Protein AF-A0A955NUR2-F1 (afdb_monomer)

Radius of gyration: 24.03 Å; Cα contacts (8 Å, |Δi|>4): 132; chains: 1; bounding box: 54×66×45 Å

Solvent-accessible surface area (backbone atoms only — not comparable to full-atom values): 10482 Å² total; per-residue (Å²): 137,61,78,67,58,58,53,52,54,53,50,51,54,52,53,52,57,61,68,65,66,78,74,73,79,68,70,78,84,64,78,70,84,47,73,68,58,51,53,51,48,53,52,53,47,34,72,76,72,45,78,78,74,85,75,74,74,50,73,68,59,70,65,35,77,87,48,60,44,64,79,70,82,46,46,70,68,57,49,53,52,43,28,75,75,62,40,67,74,50,52,65,56,43,30,61,55,34,40,51,24,51,52,48,24,74,76,66,69,47,66,63,33,54,54,52,32,51,54,50,52,51,56,54,56,61,62,18,18,53,70,67,71,44,53,34,61,85,68,49,67,48,92,40,72,58,47,37,85,91,39,84,79,71,38,29,41,78,51,68,69,59,47,46,53,50,46,48,38,56,58,52,47,62,75,76,106

Secondary structure (DSSP, 8-state):
--HHHHHHHHHHHHHHHHHTSS------------HHHHHHHHHHHHHHH-SPPS-PPPHHHHTSGGGGGGGGTS-HHHHHHHHHTT-HHHHHTHHHHHHHHHHHHHHH--HHHHHHHHHHHHHHHHTSHHHHTPPPTTS---SS--BSTTTTTS--B--HHHHHHHHHHHHHHHHH-

Sequence (177 aa):
MNRTEIRIQSLIILFASCLLSETISAEPTEKGWLPSQDESYRLNFHQAFGEPSTRFSSLQEYLDYFDYDRYLGSTLSTAIASMQLGSRPVMWSMDYWMISMNEAYHATGDPYYLRENLRCIRAVLDYRDDQRGATLYNGAIAPVWGTDIYSGGTGRRYYSGHSGMVTFPMLEFLLLV

Foldseek 3Di:
DDPVVVVVVVVVVVVVVVVVVPPPPPVPPPPDCDVVNVVVCVVVCCVVPNDPPPDDDDPVRVLPPVCPQVVLPHRLVVLLVCVVVPVQVSLLCLLVLLVVLLVSCVVPVDCVSLVSSVVSLVSSQCSFQQNVVNAFLVRDTDRARWDCPPVVPSGIDGDPVSRCSSVVSVVSSVVSD

Mean predicted aligned error: 13.85 Å

Nearest PDB structures (foldseek):
  4mu9-assembly1_A  TM=6.623E-01  e=4.241E+00  Bacteroides thetaiotaomicron VPI-5482
  6w2r-assembly3_C  TM=5.411E-01  e=9.632E+00  synthetic construct
  9had-assembly1_A  TM=3.760E-01  e=9.120E+00  Dermatophagoides farinae

Structure (mmCIF, N/CA/C/O backbone):
data_AF-A0A955NUR2-F1
#
_entry.id   AF-A0A955NUR2-F1
#
loop_
_atom_site.group_PDB
_atom_site.id
_atom_site.type_symbol
_atom_site.label_atom_id
_atom_site.label_alt_id
_atom_site.label_comp_id
_atom_site.label_asym_id
_atom_site.label_entity_id
_atom_site.label_seq_id
_atom_site.pdbx_PDB_ins_code
_atom_site.Cartn_x
_atom_site.Cartn_y
_atom_site.Cartn_z
_atom_site.occupancy
_atom_site.B_iso_or_equiv
_atom_site.auth_seq_id
_atom_site.auth_comp_id
_atom_site.auth_asym_id
_atom_site.auth_atom_id
_atom_site.pdbx_PDB_model_num
ATOM 1 N N . MET A 1 1 ? 37.528 -40.070 -12.577 1.00 52.28 1 MET A N 1
ATOM 2 C CA . MET A 1 1 ? 37.103 -39.198 -11.460 1.00 52.28 1 MET A CA 1
ATOM 3 C C . MET A 1 1 ? 35.613 -39.366 -11.247 1.00 52.28 1 MET A C 1
ATOM 5 O O . MET A 1 1 ? 34.850 -39.185 -12.192 1.00 52.28 1 MET A O 1
ATOM 9 N N . ASN A 1 2 ? 35.219 -39.817 -10.058 1.00 48.97 2 ASN A N 1
ATOM 10 C CA . ASN A 1 2 ? 33.848 -40.223 -9.760 1.00 48.97 2 ASN A CA 1
ATOM 11 C C . ASN A 1 2 ? 32.986 -38.981 -9.457 1.00 48.97 2 ASN A C 1
ATOM 13 O O . ASN A 1 2 ? 33.424 -38.089 -8.733 1.00 48.97 2 ASN A O 1
ATOM 17 N N . ARG A 1 3 ? 31.765 -38.893 -10.007 1.00 46.91 3 ARG A N 1
ATOM 18 C CA . ARG A 1 3 ? 30.882 -37.705 -9.886 1.00 46.91 3 ARG A CA 1
ATOM 19 C C . ARG A 1 3 ? 30.556 -37.335 -8.431 1.00 46.91 3 ARG A C 1
ATOM 21 O O . ARG A 1 3 ? 30.187 -36.196 -8.155 1.00 46.91 3 ARG A O 1
ATOM 28 N N . THR A 1 4 ? 30.717 -38.281 -7.514 1.00 55.09 4 THR A N 1
ATOM 29 C CA . THR A 1 4 ? 30.531 -38.105 -6.071 1.00 55.09 4 THR A CA 1
ATOM 30 C C . THR A 1 4 ? 31.665 -37.301 -5.422 1.00 55.09 4 THR A C 1
ATOM 32 O O . THR A 1 4 ? 31.400 -36.499 -4.534 1.00 55.09 4 THR A O 1
ATOM 35 N N . GLU A 1 5 ? 32.907 -37.427 -5.903 1.00 50.19 5 GLU A N 1
ATOM 36 C CA . GLU A 1 5 ? 34.070 -36.712 -5.342 1.00 50.19 5 GLU A CA 1
ATOM 37 C C . GLU A 1 5 ? 34.048 -35.216 -5.680 1.00 50.19 5 GLU A C 1
ATOM 39 O O . GLU A 1 5 ? 34.376 -34.380 -4.840 1.00 50.19 5 GLU A O 1
ATOM 44 N N . ILE A 1 6 ? 33.561 -34.863 -6.876 1.00 55.38 6 ILE A N 1
ATOM 45 C CA . ILE A 1 6 ? 33.424 -33.465 -7.317 1.00 55.38 6 ILE A CA 1
ATOM 46 C C . ILE A 1 6 ? 32.401 -32.718 -6.444 1.00 55.38 6 ILE A C 1
ATOM 48 O O . ILE A 1 6 ? 32.618 -31.566 -6.083 1.00 55.38 6 ILE A O 1
ATOM 52 N N . ARG A 1 7 ? 31.310 -33.382 -6.031 1.00 53.06 7 ARG A N 1
ATOM 53 C CA . ARG A 1 7 ? 30.273 -32.765 -5.184 1.00 53.06 7 ARG A CA 1
ATOM 54 C C . ARG A 1 7 ? 30.749 -32.491 -3.758 1.00 53.06 7 ARG A C 1
ATOM 56 O O . ARG A 1 7 ? 30.342 -31.490 -3.178 1.00 53.06 7 ARG A O 1
ATOM 63 N N . ILE A 1 8 ? 31.623 -33.337 -3.217 1.00 56.06 8 ILE A N 1
ATOM 64 C CA . ILE A 1 8 ? 32.182 -33.158 -1.870 1.00 56.06 8 ILE A CA 1
ATOM 65 C C . ILE A 1 8 ? 33.214 -32.023 -1.869 1.00 56.06 8 ILE A C 1
ATOM 67 O O . ILE A 1 8 ? 33.183 -31.178 -0.978 1.00 56.06 8 ILE A O 1
ATOM 71 N N . GLN A 1 9 ? 34.055 -31.918 -2.905 1.00 53.25 9 GLN A N 1
ATOM 72 C CA . GLN A 1 9 ? 34.993 -30.797 -3.032 1.00 53.25 9 GLN A CA 1
ATOM 73 C C . GLN A 1 9 ? 34.280 -29.450 -3.233 1.00 53.25 9 GLN A C 1
ATOM 75 O O . GLN A 1 9 ? 34.675 -28.460 -2.621 1.00 53.25 9 GLN A O 1
ATOM 80 N N . SER A 1 10 ? 33.187 -29.401 -4.006 1.00 52.84 10 SER A N 1
ATOM 81 C CA . SER A 1 10 ? 32.389 -28.175 -4.155 1.00 52.84 10 SER A CA 1
ATOM 82 C C . SER A 1 10 ? 31.660 -27.765 -2.869 1.00 52.84 10 SER A C 1
ATOM 84 O O . SER A 1 10 ? 31.562 -26.571 -2.596 1.00 52.84 10 SER A O 1
ATOM 86 N N . LEU A 1 11 ? 31.191 -28.719 -2.051 1.00 51.16 11 LEU A N 1
ATOM 87 C CA . LEU A 1 11 ? 30.568 -28.409 -0.756 1.00 51.16 11 LEU A CA 1
ATOM 88 C C . LEU A 1 11 ? 31.582 -27.896 0.277 1.00 51.16 11 LEU A C 1
ATOM 90 O O . LEU A 1 11 ? 31.257 -26.990 1.039 1.00 51.16 11 LEU A O 1
ATOM 94 N N . ILE A 1 12 ? 32.805 -28.435 0.284 1.00 55.53 12 ILE A N 1
ATOM 95 C CA . ILE A 1 12 ? 33.873 -28.001 1.199 1.00 55.53 12 ILE A CA 1
ATOM 96 C C . ILE A 1 12 ? 34.365 -26.590 0.839 1.00 55.53 12 ILE A C 1
ATOM 98 O O . ILE A 1 12 ? 34.607 -25.788 1.737 1.00 55.53 12 ILE A O 1
ATOM 102 N N . ILE A 1 13 ? 34.440 -26.244 -0.452 1.00 55.66 13 ILE A N 1
ATOM 103 C CA . ILE A 1 13 ? 34.796 -24.883 -0.893 1.00 55.66 13 ILE A CA 1
ATOM 104 C C . ILE A 1 13 ? 33.685 -23.878 -0.542 1.00 55.66 13 ILE A C 1
ATOM 106 O O . ILE A 1 13 ? 33.992 -22.779 -0.082 1.00 55.66 13 ILE A O 1
ATOM 110 N N . LEU A 1 14 ? 32.404 -24.256 -0.666 1.00 51.28 14 LEU A N 1
ATOM 111 C CA . LEU A 1 14 ? 31.293 -23.399 -0.229 1.00 51.28 14 LEU A CA 1
ATOM 112 C C . LEU A 1 14 ? 31.300 -23.182 1.295 1.00 51.28 14 LEU A C 1
ATOM 114 O O . LEU A 1 14 ? 31.176 -22.043 1.744 1.00 51.28 14 LEU A O 1
ATOM 118 N N . PHE A 1 15 ? 31.525 -24.232 2.091 1.00 47.97 15 PHE A N 1
ATOM 119 C CA . PHE A 1 15 ? 31.605 -24.108 3.552 1.00 47.97 15 PHE A CA 1
ATOM 120 C C . PHE A 1 15 ? 32.824 -23.297 4.016 1.00 47.97 15 PHE A C 1
ATOM 122 O O . PHE A 1 15 ? 32.702 -22.490 4.936 1.00 47.97 15 PHE A O 1
ATOM 129 N N . ALA A 1 16 ? 33.974 -23.436 3.349 1.00 48.38 16 ALA A N 1
ATOM 130 C CA . ALA A 1 16 ? 35.153 -22.618 3.634 1.00 48.38 16 ALA A CA 1
ATOM 131 C C . ALA A 1 16 ? 34.937 -21.134 3.275 1.00 48.38 16 ALA A C 1
ATOM 133 O O . ALA A 1 16 ? 35.434 -20.262 3.981 1.00 48.38 16 ALA A O 1
ATOM 134 N N . SER A 1 17 ? 34.152 -20.827 2.233 1.00 47.72 17 SER A N 1
ATOM 135 C CA . SER A 1 17 ? 33.817 -19.438 1.873 1.00 47.72 17 SER A CA 1
ATOM 136 C C . SER A 1 17 ? 32.826 -18.767 2.839 1.00 47.72 17 SER A C 1
ATOM 138 O O . SER A 1 17 ? 32.943 -17.568 3.099 1.00 47.72 17 SER A O 1
ATOM 140 N N . CYS A 1 18 ? 31.906 -19.535 3.440 1.00 43.19 18 CYS A N 1
ATOM 141 C CA . CYS A 1 18 ? 31.021 -19.035 4.497 1.00 43.19 18 CYS A CA 1
ATOM 142 C C . CYS A 1 18 ? 31.763 -18.808 5.822 1.00 43.19 18 CYS A C 1
ATOM 144 O O . CYS A 1 18 ? 31.499 -17.816 6.491 1.00 43.19 18 CYS A O 1
ATOM 146 N N . LEU A 1 19 ? 32.726 -19.664 6.177 1.00 45.53 19 LEU A N 1
ATOM 147 C CA . LEU A 1 19 ? 33.485 -19.532 7.430 1.00 45.53 19 LEU A CA 1
ATOM 148 C C . LEU A 1 19 ? 34.613 -18.485 7.374 1.00 45.53 19 LEU A C 1
ATOM 150 O O . LEU A 1 19 ? 35.065 -18.025 8.417 1.00 45.53 19 LEU A O 1
ATOM 154 N N . LEU A 1 20 ? 35.051 -18.064 6.182 1.00 46.19 20 LEU A N 1
ATOM 155 C CA . LEU A 1 20 ? 36.032 -16.978 6.011 1.00 46.19 20 LEU A CA 1
ATOM 156 C C . LEU A 1 20 ? 35.399 -15.583 5.883 1.00 46.19 20 LEU A C 1
ATOM 158 O O . LEU A 1 20 ? 36.124 -14.595 5.780 1.00 46.19 20 LEU A O 1
ATOM 162 N N . SER A 1 21 ? 34.067 -15.483 5.913 1.00 46.97 21 SER A N 1
ATOM 163 C CA . SER A 1 21 ? 33.354 -14.199 5.861 1.00 46.97 21 SER A CA 1
ATOM 164 C C . SER A 1 21 ? 33.075 -13.596 7.251 1.00 46.97 21 SER A C 1
ATOM 166 O O . SER A 1 21 ? 32.559 -12.486 7.330 1.00 46.97 21 SER A O 1
ATOM 168 N N . GLU A 1 22 ? 33.458 -14.266 8.348 1.00 51.59 22 GLU A N 1
ATOM 169 C CA . GLU A 1 22 ? 33.205 -13.810 9.732 1.00 51.59 22 GLU A CA 1
ATOM 170 C C . GLU A 1 22 ? 34.410 -13.163 10.445 1.00 51.59 22 GLU A C 1
ATOM 172 O O . GLU A 1 22 ? 34.362 -12.918 11.647 1.00 51.59 22 GLU A O 1
ATOM 177 N N . THR A 1 23 ? 35.482 -12.797 9.734 1.00 50.34 23 THR A N 1
ATOM 178 C CA . THR A 1 23 ? 36.578 -11.996 10.327 1.00 50.34 23 THR A CA 1
ATOM 179 C C . THR A 1 23 ? 36.951 -10.771 9.502 1.00 50.34 23 THR A C 1
ATOM 181 O O . THR A 1 23 ? 38.121 -10.403 9.410 1.00 50.34 23 THR A O 1
ATOM 184 N N . ILE A 1 24 ? 35.955 -10.090 8.936 1.00 47.56 24 ILE A N 1
ATOM 185 C CA . ILE A 1 24 ? 36.052 -8.641 8.767 1.00 47.56 24 ILE A CA 1
ATOM 186 C C . ILE A 1 24 ? 35.295 -8.056 9.952 1.00 47.56 24 ILE A C 1
ATOM 188 O O . ILE A 1 24 ? 34.106 -7.762 9.873 1.00 47.56 24 ILE A O 1
ATOM 192 N N . SER A 1 25 ? 35.998 -7.908 11.077 1.00 49.91 25 SER A N 1
ATOM 193 C CA . SER A 1 25 ? 35.645 -6.876 12.046 1.00 49.91 25 SER A CA 1
ATOM 194 C C . SER A 1 25 ? 35.836 -5.548 11.321 1.00 49.91 25 SER A C 1
ATOM 196 O O . SER A 1 25 ? 36.896 -4.931 11.398 1.00 49.91 25 SER A O 1
ATOM 198 N N . ALA A 1 26 ? 34.836 -5.151 10.536 1.00 49.31 26 ALA A N 1
ATOM 199 C CA . ALA A 1 26 ? 34.658 -3.761 10.201 1.00 49.31 26 ALA A CA 1
ATOM 200 C C . ALA A 1 26 ? 34.444 -3.088 11.552 1.00 49.31 26 ALA A C 1
ATOM 202 O O . ALA A 1 26 ? 33.373 -3.213 12.144 1.00 49.31 26 ALA A O 1
ATOM 203 N N . GLU A 1 27 ? 35.486 -2.445 12.081 1.00 52.50 27 GLU A N 1
ATOM 204 C CA . GLU A 1 27 ? 35.248 -1.423 13.086 1.00 52.50 27 GLU A CA 1
ATOM 205 C C . GLU A 1 27 ? 34.142 -0.530 12.521 1.00 52.50 27 GLU A C 1
ATOM 207 O O . GLU A 1 27 ? 34.244 -0.128 11.350 1.00 52.50 27 GLU A O 1
ATOM 212 N N . PRO A 1 28 ? 33.054 -0.284 13.268 1.00 51.69 28 PRO A N 1
ATOM 213 C CA . PRO A 1 28 ? 32.018 0.596 12.785 1.00 51.69 28 PRO A CA 1
ATOM 214 C C . PRO A 1 28 ? 32.684 1.951 12.558 1.00 51.69 28 PRO A C 1
ATOM 216 O O . PRO A 1 28 ? 32.952 2.702 13.488 1.00 51.69 28 PRO A O 1
ATOM 219 N N . THR A 1 29 ? 32.936 2.290 11.294 1.00 52.91 29 THR A N 1
ATOM 220 C CA . THR A 1 29 ? 33.243 3.657 10.853 1.00 52.91 29 THR A CA 1
ATOM 221 C C . THR A 1 29 ? 31.967 4.496 10.873 1.00 52.91 29 THR A C 1
ATOM 223 O O . THR A 1 29 ? 31.752 5.383 10.049 1.00 52.91 29 THR A O 1
ATOM 226 N N . GLU A 1 30 ? 31.090 4.216 11.832 1.00 57.97 30 GLU A N 1
ATOM 227 C CA . GLU A 1 30 ? 29.977 5.066 12.157 1.00 57.97 30 GLU A CA 1
ATOM 228 C C . GLU A 1 30 ? 30.610 6.270 12.846 1.00 57.97 30 GLU A C 1
ATOM 230 O O . GLU A 1 30 ? 31.008 6.226 14.010 1.00 57.97 30 GLU A O 1
ATOM 235 N N . LYS A 1 31 ? 30.804 7.352 12.085 1.00 65.19 31 LYS A N 1
ATOM 236 C CA . LYS A 1 31 ? 30.947 8.681 12.677 1.00 65.19 31 LYS A CA 1
ATOM 237 C C . LYS A 1 31 ? 29.713 8.866 13.551 1.00 65.19 31 LYS A C 1
ATOM 239 O O . LYS A 1 31 ? 28.659 9.227 13.036 1.00 65.19 31 LYS A O 1
ATOM 244 N N . GLY A 1 32 ? 29.850 8.539 14.834 1.00 71.44 32 GLY A N 1
ATOM 245 C CA . GLY A 1 32 ? 28.770 8.631 15.795 1.00 71.44 32 GLY A CA 1
ATOM 246 C C . GLY A 1 32 ? 28.170 10.021 15.707 1.00 71.44 32 GLY A C 1
ATOM 247 O O . GLY A 1 32 ? 28.897 11.017 15.663 1.00 71.44 32 GLY A O 1
ATOM 248 N N . TRP A 1 33 ? 26.849 10.067 15.605 1.00 78.00 33 TRP A N 1
ATOM 249 C CA . TRP A 1 33 ? 26.108 11.312 15.579 1.00 78.00 33 TRP A CA 1
ATOM 250 C C . TRP A 1 33 ? 26.478 12.127 16.821 1.00 78.00 33 TRP A C 1
ATOM 252 O O . TRP A 1 33 ? 26.274 11.685 17.953 1.00 78.00 33 TRP A O 1
ATOM 262 N N . LEU A 1 34 ? 27.106 13.286 16.627 1.00 88.19 34 LEU A N 1
ATOM 263 C CA . LEU A 1 34 ? 27.524 14.125 17.742 1.00 88.19 34 LEU A CA 1
ATOM 264 C C . LEU A 1 34 ? 26.288 14.791 18.360 1.00 88.19 34 LEU A C 1
ATOM 266 O O . LEU A 1 34 ? 25.398 15.216 17.622 1.00 88.19 34 LEU A O 1
ATOM 270 N N . PRO A 1 35 ? 26.255 15.011 19.685 1.00 86.56 35 PRO A N 1
ATOM 271 C CA . PRO A 1 35 ? 25.154 15.729 20.331 1.00 86.56 35 PRO A CA 1
ATOM 272 C C . PRO A 1 35 ? 24.856 17.108 19.712 1.00 86.56 35 PRO A C 1
ATOM 274 O O . PRO A 1 35 ? 23.712 17.546 19.668 1.00 86.56 35 PRO A O 1
ATOM 277 N N . SER A 1 36 ? 25.870 17.793 19.175 1.00 85.81 36 SER A N 1
ATOM 278 C CA . SER A 1 36 ? 25.694 19.075 18.478 1.00 85.81 36 SER A CA 1
ATOM 279 C C . SER A 1 36 ? 24.980 18.948 17.130 1.00 85.81 36 SER A C 1
ATOM 281 O O . SER A 1 36 ? 24.282 19.875 16.715 1.00 85.81 36 SER A O 1
ATOM 283 N N . GLN A 1 37 ? 25.147 17.818 16.440 1.00 87.94 37 GLN A N 1
ATOM 284 C CA . GLN A 1 37 ? 24.430 17.511 15.203 1.00 87.94 37 GLN A CA 1
ATOM 285 C C . GLN A 1 37 ? 22.965 17.187 15.500 1.00 87.94 37 GLN A C 1
ATOM 287 O O . GLN A 1 37 ? 22.100 17.586 14.726 1.00 87.94 37 GLN A O 1
ATOM 292 N N . ASP A 1 38 ? 22.692 16.551 16.641 1.00 85.12 38 ASP A N 1
ATOM 293 C CA . ASP A 1 38 ? 21.335 16.280 17.118 1.00 85.12 38 ASP A CA 1
ATOM 294 C C . ASP A 1 38 ? 20.581 17.567 17.443 1.00 85.12 38 ASP A C 1
ATOM 296 O O . ASP A 1 38 ? 19.506 17.813 16.902 1.00 85.12 38 ASP A O 1
ATOM 300 N N . GLU A 1 39 ? 21.201 18.461 18.214 1.00 87.31 39 GLU A N 1
ATOM 301 C CA . GLU A 1 39 ? 20.592 19.752 18.534 1.00 87.31 39 GLU A CA 1
ATOM 302 C C . GLU A 1 39 ? 20.382 20.610 17.278 1.00 87.31 39 GLU A C 1
ATOM 304 O O . GLU A 1 39 ? 19.328 21.220 17.103 1.00 87.31 39 GLU A O 1
ATOM 309 N N . SER A 1 40 ? 21.346 20.606 16.352 1.00 89.94 40 SER A N 1
ATOM 310 C CA . SER A 1 40 ? 21.201 21.308 15.071 1.00 89.94 40 SER A CA 1
ATOM 311 C C . SER A 1 40 ? 20.061 20.728 14.234 1.00 89.94 40 SER A C 1
ATOM 313 O O . SER A 1 40 ? 19.284 21.477 13.645 1.00 89.94 40 SER A O 1
ATOM 315 N N . TYR A 1 41 ? 19.935 19.399 14.183 1.00 88.19 41 TYR A N 1
ATOM 316 C CA . TYR A 1 41 ? 18.832 18.730 13.499 1.00 88.19 41 TYR A CA 1
ATOM 317 C C . TYR A 1 41 ? 17.489 19.087 14.135 1.00 88.19 41 TYR A C 1
ATOM 319 O O . TYR A 1 41 ? 16.580 19.493 13.417 1.00 88.19 41 TYR A O 1
ATOM 327 N N . ARG A 1 42 ? 17.379 19.012 15.466 1.00 85.44 42 ARG A N 1
ATOM 328 C CA . ARG A 1 42 ? 16.170 19.354 16.223 1.00 85.44 42 ARG A CA 1
ATOM 329 C C . ARG A 1 42 ? 15.725 20.789 15.940 1.00 85.44 42 ARG A C 1
ATOM 331 O O . ARG A 1 42 ? 14.567 21.014 15.598 1.00 85.44 42 ARG A O 1
ATOM 338 N N . LEU A 1 43 ? 16.647 21.751 16.011 1.00 88.00 43 LEU A N 1
ATOM 339 C CA . LEU A 1 43 ? 16.370 23.158 15.704 1.00 88.00 43 LEU A CA 1
ATOM 340 C C . LEU A 1 43 ? 15.906 23.347 14.257 1.00 88.00 43 LEU A C 1
ATOM 342 O O . LEU A 1 43 ? 14.886 23.991 14.022 1.00 88.00 43 LEU A O 1
ATOM 346 N N . ASN A 1 44 ? 16.609 22.746 13.294 1.00 88.88 44 ASN A N 1
ATOM 347 C CA . ASN A 1 44 ? 16.242 22.829 11.880 1.00 88.88 44 ASN A CA 1
ATOM 348 C C . ASN A 1 44 ? 14.878 22.182 11.604 1.00 88.88 44 ASN A C 1
ATOM 350 O O . ASN A 1 44 ? 14.090 22.707 10.820 1.00 88.88 44 ASN A O 1
ATOM 354 N N . PHE A 1 45 ? 14.586 21.060 12.261 1.00 87.06 45 PHE A N 1
ATOM 355 C CA . PHE A 1 45 ? 13.317 20.356 12.151 1.00 87.06 45 PHE A CA 1
ATOM 356 C C . PHE A 1 45 ? 12.165 21.223 12.673 1.00 87.06 45 PHE A C 1
ATOM 358 O O . PHE A 1 45 ? 11.202 21.456 11.946 1.00 87.06 45 PHE A O 1
ATOM 365 N N . HIS A 1 46 ? 12.283 21.786 13.879 1.00 84.88 46 HIS A N 1
ATOM 366 C CA . HIS A 1 46 ? 11.261 22.684 14.426 1.00 84.88 46 HIS A CA 1
ATOM 367 C C . HIS A 1 46 ? 11.124 23.983 13.630 1.00 84.88 46 HIS A C 1
ATOM 369 O O . HIS A 1 46 ? 10.022 24.505 13.488 1.00 84.88 46 HIS A O 1
ATOM 375 N N . GLN A 1 47 ? 12.212 24.502 13.062 1.00 87.06 47 GLN A N 1
ATOM 376 C CA . GLN A 1 47 ? 12.142 25.668 12.186 1.00 87.06 47 GLN A CA 1
ATOM 377 C C . GLN A 1 47 ? 11.385 25.362 10.885 1.00 87.06 47 GLN A C 1
ATOM 379 O O . GLN A 1 47 ? 10.640 26.211 10.399 1.00 87.06 47 GLN A O 1
ATOM 384 N N . ALA A 1 48 ? 11.566 24.165 10.320 1.00 84.19 48 ALA A N 1
ATOM 385 C CA . ALA A 1 48 ? 10.916 23.758 9.078 1.00 84.19 48 ALA A CA 1
ATOM 386 C C . ALA A 1 48 ? 9.446 23.349 9.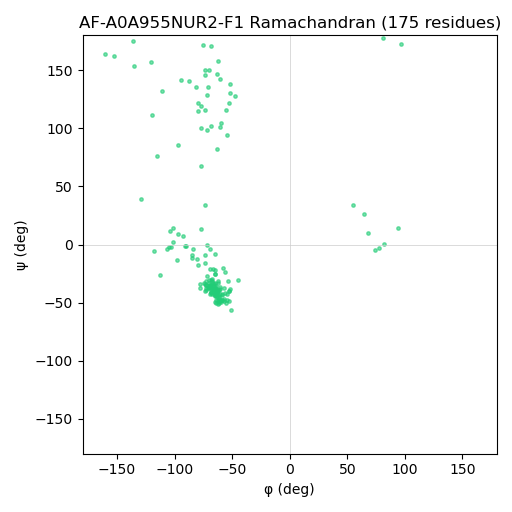269 1.00 84.19 48 ALA A C 1
ATOM 388 O O . ALA A 1 48 ? 8.617 23.641 8.407 1.00 84.19 48 ALA A O 1
ATOM 389 N N . PHE A 1 49 ? 9.122 22.677 10.377 1.00 80.94 49 PHE A N 1
ATOM 390 C CA . PHE A 1 49 ? 7.824 22.019 10.581 1.00 80.94 49 PHE A CA 1
ATOM 391 C C . PHE A 1 49 ? 7.013 22.568 11.764 1.00 80.94 49 PHE A C 1
ATOM 393 O O . PHE A 1 49 ? 5.857 22.188 11.937 1.00 80.94 49 PHE A O 1
ATOM 400 N N . GLY A 1 50 ? 7.581 23.486 12.547 1.00 83.06 50 GLY A N 1
ATOM 401 C CA . GLY A 1 50 ? 6.989 24.003 13.778 1.00 83.06 50 GLY A CA 1
ATOM 402 C C . GLY A 1 50 ? 7.199 23.087 14.987 1.00 83.06 50 GLY A C 1
ATOM 403 O O . GLY A 1 50 ? 7.783 22.003 14.907 1.00 83.06 50 GLY A O 1
ATOM 404 N N . GLU A 1 51 ? 6.714 23.537 16.143 1.00 76.56 51 GLU A N 1
ATOM 405 C CA . GLU A 1 51 ? 6.586 22.671 17.315 1.00 76.56 51 GLU A CA 1
ATOM 406 C C . GLU A 1 51 ? 5.448 21.665 17.083 1.00 76.56 51 GLU A C 1
ATOM 408 O O . GLU A 1 51 ? 4.374 22.066 16.613 1.00 76.56 51 GLU A O 1
ATOM 413 N N . PRO A 1 52 ? 5.639 20.372 17.407 1.00 65.88 52 PRO A N 1
ATOM 414 C CA . PRO A 1 52 ? 4.550 19.411 17.396 1.00 65.88 52 PRO A CA 1
ATOM 415 C C . PRO A 1 52 ? 3.381 19.938 18.229 1.00 65.88 52 PRO A C 1
ATOM 417 O O . PRO A 1 52 ? 3.572 20.483 19.318 1.00 65.88 52 PRO A O 1
ATOM 420 N N . SER A 1 53 ? 2.157 19.760 17.732 1.00 65.62 53 SER A N 1
ATOM 421 C CA . SER A 1 53 ? 0.960 20.066 18.514 1.00 65.62 53 SER A CA 1
ATOM 422 C C . SER A 1 53 ? 1.033 19.349 19.864 1.00 65.62 53 SER A C 1
ATOM 424 O O . SER A 1 53 ? 1.090 18.124 19.918 1.00 65.62 53 SER A O 1
ATOM 426 N N . THR A 1 54 ? 0.977 20.105 20.960 1.00 64.69 54 THR A N 1
ATOM 427 C CA . THR A 1 54 ? 0.880 19.547 22.319 1.00 64.69 54 THR A CA 1
ATOM 428 C C . THR A 1 54 ? -0.508 18.981 22.617 1.00 64.69 54 THR A C 1
ATOM 430 O O . THR A 1 54 ? -0.705 18.312 23.632 1.00 64.69 54 THR A O 1
ATOM 433 N N . ARG A 1 55 ? -1.484 19.221 21.732 1.00 67.81 55 ARG A N 1
ATOM 434 C CA . ARG A 1 55 ? -2.775 18.542 21.771 1.00 67.81 55 ARG A CA 1
ATOM 435 C C . ARG A 1 55 ? -2.593 17.135 21.215 1.00 67.81 55 ARG A C 1
ATOM 437 O O . ARG A 1 55 ? -2.581 16.946 20.000 1.00 67.81 55 ARG A O 1
ATOM 444 N N . PHE A 1 56 ? -2.494 16.168 22.117 1.00 63.97 56 PHE A N 1
ATOM 445 C CA . PHE A 1 56 ? -2.725 14.768 21.793 1.00 63.97 56 PHE A CA 1
ATOM 446 C C . PHE A 1 56 ? -4.233 14.536 21.755 1.00 63.97 56 PHE A C 1
ATOM 448 O O . PHE A 1 56 ? -4.918 14.808 22.742 1.00 63.97 56 PHE A O 1
ATOM 455 N N . SER A 1 57 ? -4.750 14.069 20.619 1.00 66.31 57 SER A N 1
ATOM 456 C CA . SER A 1 57 ? -6.129 13.592 20.562 1.00 66.31 57 SER A CA 1
ATOM 457 C C . SER A 1 57 ? -6.298 12.422 21.537 1.00 66.31 57 SER A C 1
ATOM 459 O O . SER A 1 57 ? -5.389 11.606 21.713 1.00 66.31 57 SER A O 1
ATOM 461 N N . SER A 1 58 ? -7.442 12.344 22.208 1.00 72.50 58 SER A N 1
ATOM 462 C CA . SER A 1 58 ? -7.781 11.180 23.030 1.00 72.50 58 SER A CA 1
ATOM 463 C C . SER A 1 58 ? -7.872 9.920 22.161 1.00 72.50 58 SER A C 1
ATOM 465 O O . SER A 1 58 ? -8.125 10.013 20.960 1.00 72.50 58 SER A O 1
ATOM 467 N N . LEU A 1 59 ? -7.721 8.729 22.756 1.00 67.50 59 LEU A N 1
ATOM 468 C CA . LEU A 1 59 ? -7.949 7.472 22.028 1.00 67.50 59 LEU A CA 1
ATOM 469 C C . LEU A 1 59 ? -9.327 7.479 21.347 1.00 67.50 59 LEU A C 1
ATOM 471 O O . LEU A 1 59 ? -9.439 7.089 20.196 1.00 67.50 59 LEU A O 1
ATOM 475 N N . GLN A 1 60 ? -10.352 8.007 22.019 1.00 68.00 60 GLN A N 1
ATOM 476 C CA . GLN A 1 60 ? -11.696 8.116 21.457 1.00 68.00 60 GLN A CA 1
ATOM 477 C C . GLN A 1 60 ? -11.768 9.041 20.231 1.00 68.00 60 GLN A C 1
ATOM 479 O O . GLN A 1 60 ? -12.495 8.722 19.302 1.00 68.00 60 GLN A O 1
ATOM 484 N N . GLU A 1 61 ? -11.018 10.149 20.206 1.00 67.94 61 GLU A N 1
ATOM 485 C CA . GLU A 1 61 ? -10.929 11.042 19.036 1.00 67.94 61 GLU A CA 1
ATOM 486 C C . GLU A 1 61 ? -10.172 10.377 17.872 1.00 67.94 61 GLU A C 1
ATOM 488 O O . GLU A 1 61 ? -10.553 10.563 16.725 1.00 67.94 61 GLU A O 1
ATOM 493 N N . TYR A 1 62 ? -9.143 9.566 18.146 1.00 62.56 62 TYR A N 1
ATOM 494 C CA . TYR A 1 62 ? -8.460 8.774 17.108 1.00 62.56 62 TYR A CA 1
ATOM 495 C C . TYR A 1 62 ? -9.338 7.661 16.527 1.00 62.56 62 TYR A C 1
ATOM 497 O O . TYR A 1 62 ? -9.167 7.279 15.372 1.00 62.56 62 TYR A O 1
ATOM 505 N N . LEU A 1 63 ? -10.248 7.128 17.341 1.00 59.84 63 LEU A N 1
ATOM 506 C CA . LEU A 1 63 ? -11.213 6.109 16.940 1.00 59.84 63 LEU A CA 1
ATOM 507 C C . LEU A 1 63 ? -12.470 6.709 16.297 1.00 59.84 63 LEU A C 1
ATOM 509 O O . LEU A 1 63 ? -13.296 5.954 15.784 1.00 59.84 63 LEU A O 1
ATOM 513 N N . ASP A 1 64 ? -12.644 8.035 16.333 1.00 64.00 64 ASP A N 1
ATOM 514 C CA . ASP A 1 64 ? -13.797 8.674 15.717 1.00 64.00 64 ASP A CA 1
ATOM 515 C C . ASP A 1 64 ? -13.624 8.662 14.194 1.00 64.00 64 ASP A C 1
ATOM 517 O O . ASP A 1 64 ? -12.703 9.240 13.612 1.00 64.00 64 ASP A O 1
ATOM 521 N N . TYR A 1 65 ? -14.538 7.939 13.559 1.00 55.72 65 TYR A N 1
ATOM 522 C CA . TYR A 1 65 ? -14.568 7.536 12.156 1.00 55.72 65 TYR A CA 1
ATOM 523 C C . TYR A 1 65 ? -14.217 8.652 11.154 1.00 55.72 65 TYR A C 1
ATOM 525 O O . TYR A 1 65 ? -13.661 8.390 10.086 1.00 55.72 65 TYR A O 1
ATOM 533 N N . PHE A 1 66 ? -14.536 9.901 11.498 1.00 54.88 66 PHE A N 1
ATOM 534 C CA . PHE A 1 66 ? -14.395 11.063 10.624 1.00 54.88 66 PHE A CA 1
ATOM 535 C C . PHE A 1 66 ? -12.953 11.540 10.407 1.00 54.88 66 PHE A C 1
ATOM 537 O O . PHE A 1 66 ? -12.720 12.261 9.437 1.00 54.88 66 PHE A O 1
ATOM 544 N N . ASP A 1 67 ? -11.991 11.125 11.235 1.00 59.56 67 ASP A N 1
ATOM 545 C CA . ASP A 1 67 ? -10.589 11.545 11.094 1.00 59.56 67 ASP A CA 1
ATOM 546 C C . ASP A 1 67 ? -9.675 10.467 10.472 1.00 59.56 67 ASP A C 1
ATOM 548 O O . ASP A 1 67 ? -8.509 10.750 10.204 1.00 59.56 67 ASP A O 1
ATOM 552 N N . TYR A 1 68 ? -10.165 9.260 10.154 1.00 63.78 68 TYR A N 1
ATOM 553 C CA . TYR A 1 68 ? -9.319 8.203 9.566 1.00 63.78 68 TYR A CA 1
ATOM 554 C C . TYR A 1 68 ? -8.633 8.654 8.256 1.00 63.78 68 TYR A C 1
ATOM 556 O O . TYR A 1 68 ? -7.414 8.549 8.116 1.00 63.78 68 TYR A O 1
ATOM 564 N N . ASP A 1 69 ? -9.389 9.270 7.339 1.00 62.62 69 ASP A N 1
ATOM 565 C CA . ASP A 1 69 ? -8.862 9.800 6.069 1.00 62.62 69 ASP A CA 1
ATOM 566 C C . ASP A 1 69 ? -7.893 10.986 6.261 1.00 62.62 69 ASP A C 1
ATOM 568 O O . ASP A 1 69 ? -7.075 11.287 5.388 1.00 62.62 69 ASP A O 1
ATOM 572 N N . ARG A 1 70 ? -7.953 11.681 7.404 1.00 59.84 70 ARG A N 1
ATOM 573 C CA . ARG A 1 70 ? -7.126 12.864 7.676 1.00 59.84 70 ARG A CA 1
ATOM 574 C C . ARG A 1 70 ? -5.651 12.513 7.847 1.00 59.84 70 ARG A C 1
ATOM 576 O O . ARG A 1 70 ? -4.791 13.300 7.448 1.00 59.84 70 ARG A O 1
ATOM 583 N N . TYR A 1 71 ? -5.350 11.355 8.430 1.00 57.97 71 TYR A N 1
ATOM 584 C CA . TYR A 1 71 ? -3.979 10.973 8.783 1.00 57.97 71 TYR A CA 1
ATOM 585 C C . TYR A 1 71 ? -3.159 10.425 7.608 1.00 57.97 71 TYR A C 1
ATOM 587 O O . TYR A 1 71 ? -1.937 10.352 7.705 1.00 57.97 71 TYR A O 1
ATOM 595 N N . LEU A 1 72 ? -3.798 10.113 6.478 1.00 60.69 72 LEU A N 1
ATOM 596 C CA . LEU A 1 72 ? -3.132 9.585 5.280 1.00 60.69 72 LEU A CA 1
ATOM 597 C C . LEU A 1 72 ? -2.971 10.636 4.163 1.00 60.69 72 LEU A C 1
ATOM 599 O O . LEU A 1 72 ? -2.596 10.314 3.035 1.00 60.69 72 LEU A O 1
ATOM 603 N N . GLY A 1 73 ? -3.221 11.915 4.471 1.00 57.97 73 GLY A N 1
ATOM 604 C CA . GLY A 1 73 ? -2.931 13.060 3.597 1.00 57.97 73 GLY A CA 1
ATOM 605 C C . GLY A 1 73 ? -3.870 13.244 2.395 1.00 57.97 73 GLY A C 1
ATOM 606 O O . GLY A 1 73 ? -3.749 14.233 1.674 1.00 57.97 73 GLY A O 1
ATOM 607 N N . SER A 1 74 ? -4.814 12.327 2.168 1.00 64.75 74 SER A N 1
ATOM 608 C CA . SER A 1 74 ? -5.885 12.409 1.163 1.00 64.75 74 SER A CA 1
ATOM 609 C C . SER A 1 74 ? -7.009 11.435 1.527 1.00 64.75 74 SER A C 1
ATOM 611 O O . SER A 1 74 ? -6.776 10.529 2.314 1.00 64.75 74 SER A O 1
ATOM 613 N N . THR A 1 75 ? -8.206 11.573 0.946 1.00 81.25 75 THR A N 1
ATOM 614 C CA . THR A 1 75 ? -9.243 10.533 1.109 1.00 81.25 75 THR A CA 1
ATOM 615 C C . THR A 1 75 ? -8.854 9.266 0.350 1.00 81.25 75 THR A C 1
ATOM 617 O O . THR A 1 75 ? -8.247 9.359 -0.726 1.00 81.25 75 THR A O 1
ATOM 620 N N . LEU A 1 76 ? -9.283 8.092 0.826 1.00 82.25 76 LEU A N 1
ATOM 621 C CA . LEU A 1 76 ? -9.065 6.823 0.117 1.00 82.25 76 LEU A CA 1
ATOM 622 C C . LEU A 1 76 ? -9.537 6.892 -1.348 1.00 82.25 76 LEU A C 1
ATOM 624 O O . LEU A 1 76 ? -8.882 6.389 -2.260 1.00 82.25 76 LEU A O 1
ATOM 628 N N . SER A 1 77 ? -10.657 7.571 -1.603 1.00 85.94 77 SER A N 1
ATOM 629 C CA . SER A 1 77 ? -11.189 7.759 -2.958 1.00 85.94 77 SER A CA 1
ATOM 630 C C . SER A 1 77 ? -10.265 8.594 -3.849 1.00 85.94 77 SER A C 1
ATOM 632 O O . SER A 1 77 ? -10.049 8.234 -5.007 1.00 85.94 77 SER A O 1
ATOM 634 N N . THR A 1 78 ? -9.680 9.671 -3.320 1.00 85.62 78 THR A N 1
ATOM 635 C CA . THR A 1 78 ? -8.686 10.482 -4.042 1.00 85.62 78 THR A CA 1
ATOM 636 C C . THR A 1 78 ? -7.421 9.678 -4.330 1.00 85.62 78 THR A C 1
ATOM 638 O O . THR A 1 78 ? -6.869 9.769 -5.432 1.00 85.62 78 THR A O 1
ATOM 641 N N . ALA A 1 79 ? -6.974 8.870 -3.367 1.00 84.75 79 ALA A N 1
ATOM 642 C CA . ALA A 1 79 ? -5.800 8.022 -3.513 1.00 84.75 79 ALA A CA 1
ATOM 643 C C . ALA A 1 79 ? -6.021 6.957 -4.608 1.00 84.75 79 ALA A C 1
ATOM 645 O O . ALA A 1 79 ? -5.203 6.835 -5.525 1.00 84.75 79 ALA A O 1
ATOM 646 N N . ILE A 1 80 ? -7.162 6.255 -4.583 1.00 89.38 80 ILE A N 1
ATOM 647 C CA . ILE A 1 80 ? -7.547 5.271 -5.609 1.00 89.38 80 ILE A CA 1
ATOM 648 C C . ILE A 1 80 ? -7.627 5.925 -6.993 1.00 89.38 80 ILE A C 1
ATOM 650 O O . ILE A 1 80 ? -7.046 5.409 -7.949 1.00 89.38 80 ILE A O 1
ATOM 654 N N . ALA A 1 81 ? -8.291 7.078 -7.109 1.00 88.25 81 ALA A N 1
ATOM 655 C CA . ALA A 1 81 ? -8.403 7.791 -8.379 1.00 88.25 81 ALA A CA 1
ATOM 656 C C . ALA A 1 81 ? -7.023 8.197 -8.925 1.00 88.25 81 ALA A C 1
ATOM 658 O O . ALA A 1 81 ? -6.730 8.007 -10.105 1.00 88.25 81 ALA A O 1
ATOM 659 N N . SER A 1 82 ? -6.137 8.693 -8.058 1.00 85.62 82 SER A N 1
ATOM 660 C CA . SER A 1 82 ? -4.773 9.082 -8.433 1.00 85.62 82 SER A CA 1
ATOM 661 C C . SER A 1 82 ? -3.947 7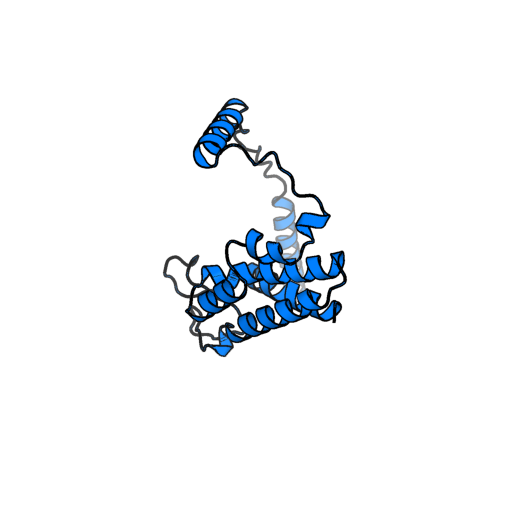.889 -8.917 1.00 85.62 82 SER A C 1
ATOM 663 O O . SER A 1 82 ? -3.227 7.997 -9.914 1.00 85.62 82 SER A O 1
ATOM 665 N N . MET A 1 83 ? -4.074 6.735 -8.255 1.00 87.12 83 MET A N 1
ATOM 666 C CA . MET A 1 83 ? -3.472 5.485 -8.718 1.00 87.12 83 MET A CA 1
ATOM 667 C C . MET A 1 83 ? -3.995 5.105 -10.107 1.00 87.12 83 MET A C 1
ATOM 669 O O . MET A 1 83 ? -3.195 4.837 -10.999 1.00 87.12 83 MET A O 1
ATOM 673 N N . GLN A 1 84 ? -5.313 5.120 -10.318 1.00 82.50 84 GLN A N 1
ATOM 674 C CA . GLN A 1 84 ? -5.933 4.742 -11.594 1.00 82.50 84 GLN A CA 1
ATOM 675 C C . GLN A 1 84 ? -5.523 5.657 -12.757 1.00 82.50 84 GLN A C 1
ATOM 677 O O . GLN A 1 84 ? -5.363 5.184 -13.880 1.00 82.50 84 GLN A O 1
ATOM 682 N N . LEU A 1 85 ? -5.249 6.936 -12.485 1.00 81.88 85 LEU A N 1
ATOM 683 C CA . LEU A 1 85 ? -4.674 7.881 -13.452 1.00 81.88 85 LEU A CA 1
ATOM 684 C C . LEU A 1 85 ? -3.190 7.615 -13.772 1.00 81.88 85 LEU A C 1
ATOM 686 O O . LEU A 1 85 ? -2.591 8.317 -14.585 1.00 81.88 85 LEU A O 1
ATOM 690 N N . GLY A 1 86 ? -2.586 6.594 -13.162 1.00 72.81 86 GLY A N 1
ATOM 691 C CA . GLY A 1 86 ? -1.214 6.173 -13.415 1.00 72.81 86 GLY A CA 1
ATOM 692 C C . GLY A 1 86 ? -0.183 6.778 -12.466 1.00 72.81 86 GLY A C 1
ATOM 693 O O . GLY A 1 86 ? 1.012 6.678 -12.752 1.00 72.81 86 GLY A O 1
ATOM 694 N N . SER A 1 87 ? -0.594 7.377 -11.339 1.00 70.81 87 SER A N 1
ATOM 695 C CA . SER A 1 87 ? 0.353 7.858 -10.329 1.00 70.81 87 SER A CA 1
ATOM 696 C C . SER A 1 87 ? 1.055 6.679 -9.648 1.00 70.81 87 SER A C 1
ATOM 698 O O . SER A 1 87 ? 0.502 5.978 -8.800 1.00 70.81 87 SER A O 1
ATOM 700 N N . ARG A 1 88 ? 2.298 6.426 -10.069 1.00 63.59 88 ARG A N 1
ATOM 701 C CA . ARG A 1 88 ? 3.086 5.244 -9.684 1.00 63.59 88 ARG A CA 1
ATOM 702 C C . ARG A 1 88 ? 3.509 5.206 -8.208 1.00 63.59 88 ARG A C 1
ATOM 704 O O . ARG A 1 88 ? 3.382 4.127 -7.636 1.00 63.59 88 ARG A O 1
ATOM 711 N N . PRO A 1 89 ? 3.959 6.309 -7.569 1.00 65.12 89 PRO A N 1
ATOM 712 C CA . PRO A 1 89 ? 4.260 6.295 -6.133 1.00 65.12 89 PRO A CA 1
ATOM 713 C C . PRO A 1 89 ? 3.021 5.995 -5.281 1.00 65.12 89 PRO A C 1
ATOM 715 O O . PRO A 1 89 ? 3.120 5.328 -4.257 1.00 65.12 89 PRO A O 1
ATOM 718 N N . VAL A 1 90 ? 1.848 6.443 -5.742 1.00 70.12 90 VAL A N 1
ATOM 719 C CA . VAL A 1 90 ? 0.585 6.328 -5.002 1.00 70.12 90 VAL A CA 1
ATOM 720 C C . VAL A 1 90 ? 0.112 4.879 -4.902 1.00 70.12 90 VAL A C 1
ATOM 722 O O . VAL A 1 90 ? -0.412 4.481 -3.867 1.00 70.12 90 VAL A O 1
ATOM 725 N N . MET A 1 91 ? 0.338 4.057 -5.929 1.00 82.81 91 MET A N 1
ATOM 726 C CA . MET A 1 91 ? -0.028 2.641 -5.852 1.00 82.81 91 MET A CA 1
ATOM 727 C C . MET A 1 91 ? 0.733 1.906 -4.750 1.00 82.81 91 MET A C 1
ATOM 729 O O . MET A 1 91 ? 0.127 1.138 -4.011 1.00 82.81 91 MET A O 1
ATOM 733 N N . TRP A 1 92 ? 2.040 2.139 -4.620 1.00 82.19 92 TRP A N 1
ATOM 734 C CA . TRP A 1 92 ? 2.793 1.447 -3.581 1.00 82.19 92 TRP A CA 1
ATOM 735 C C . TRP A 1 92 ? 2.399 1.892 -2.190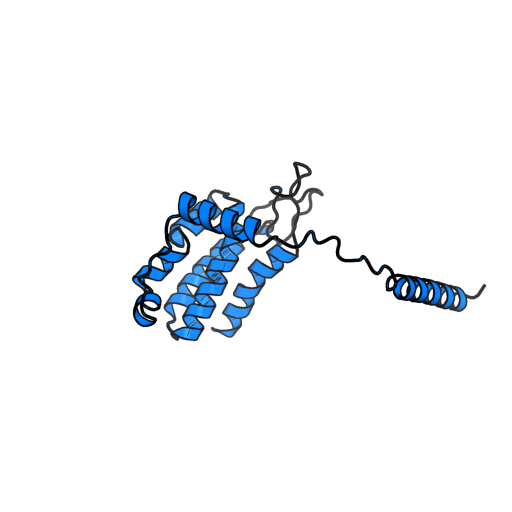 1.00 82.19 92 TRP A C 1
ATOM 737 O O . TRP A 1 92 ? 2.375 1.035 -1.333 1.00 82.19 92 TRP A O 1
ATOM 747 N N . SER A 1 93 ? 1.984 3.148 -1.998 1.00 85.12 93 SER A N 1
ATOM 748 C CA . SER A 1 93 ? 1.443 3.606 -0.712 1.00 85.12 93 SER A CA 1
ATOM 749 C C . SER A 1 93 ? 0.076 3.013 -0.337 1.00 85.12 93 SER A C 1
ATOM 751 O O . SER A 1 93 ? -0.431 3.307 0.743 1.00 85.12 93 SER A O 1
ATOM 753 N N . MET A 1 94 ? -0.556 2.213 -1.208 1.00 90.38 94 MET A N 1
ATOM 754 C CA . MET A 1 94 ? -1.823 1.540 -0.886 1.00 90.38 94 MET A CA 1
ATOM 755 C C . MET A 1 94 ? -1.652 0.435 0.157 1.00 90.38 94 MET A C 1
ATOM 757 O O . MET A 1 94 ? -2.622 0.072 0.812 1.00 90.38 94 MET A O 1
ATOM 761 N N . ASP A 1 95 ? -0.444 -0.090 0.345 1.00 92.25 95 ASP A N 1
ATOM 762 C CA . ASP A 1 95 ? -0.149 -1.040 1.417 1.00 92.25 95 ASP A CA 1
ATOM 763 C C . ASP A 1 95 ? -0.448 -0.456 2.808 1.00 92.25 95 ASP A C 1
ATOM 765 O O . ASP A 1 95 ? -1.108 -1.112 3.612 1.00 92.25 95 ASP A O 1
ATOM 769 N N . TYR A 1 96 ? -0.075 0.802 3.060 1.00 90.50 96 TYR A N 1
ATOM 770 C CA . TYR A 1 96 ? -0.358 1.513 4.306 1.00 90.50 96 TYR A CA 1
ATOM 771 C C . TYR A 1 96 ? -1.860 1.696 4.533 1.00 90.50 96 TYR A C 1
ATOM 773 O O . TYR A 1 96 ? -2.340 1.539 5.658 1.00 90.50 96 TYR A O 1
ATOM 781 N N . TRP A 1 97 ? -2.616 1.982 3.469 1.00 90.81 97 TRP A N 1
ATOM 782 C CA . TRP A 1 97 ? -4.077 2.036 3.526 1.00 90.81 97 TRP A CA 1
ATOM 783 C C . TRP A 1 97 ? -4.655 0.679 3.931 1.00 90.81 97 TRP A C 1
ATOM 785 O O . TRP A 1 97 ? -5.439 0.601 4.872 1.00 90.81 97 TRP A O 1
ATOM 795 N N . MET A 1 98 ? -4.241 -0.401 3.269 1.00 94.94 98 MET A N 1
ATOM 796 C CA . MET A 1 98 ? -4.800 -1.726 3.539 1.00 94.94 98 MET A CA 1
ATOM 797 C C . MET A 1 98 ? -4.419 -2.258 4.935 1.00 94.94 98 MET A C 1
ATOM 799 O O . MET A 1 98 ? -5.296 -2.767 5.632 1.00 94.94 98 MET A O 1
ATOM 803 N N . ILE A 1 99 ? -3.162 -2.095 5.380 1.00 95.25 99 ILE A N 1
ATOM 804 C CA . ILE A 1 99 ? -2.730 -2.458 6.748 1.00 95.25 99 ILE A CA 1
ATOM 805 C C . ILE A 1 99 ? -3.520 -1.656 7.786 1.00 95.25 99 ILE A C 1
ATOM 807 O O . ILE A 1 99 ? -4.068 -2.229 8.722 1.00 95.25 99 ILE A O 1
ATOM 811 N N . SER A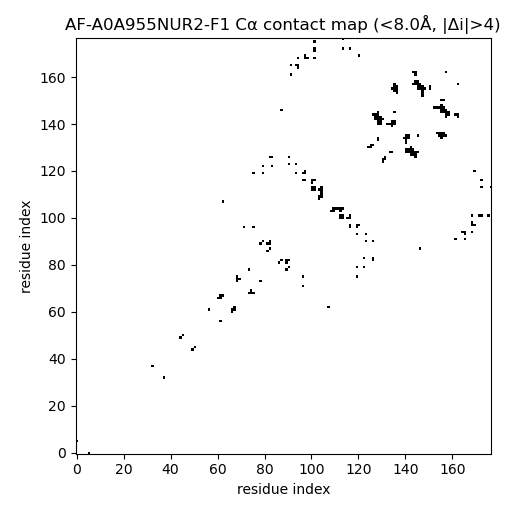 1 100 ? -3.635 -0.335 7.622 1.00 91.81 100 SER A N 1
ATOM 812 C CA . SER A 1 100 ? -4.289 0.492 8.643 1.00 91.81 100 SER A CA 1
ATOM 813 C C . SER A 1 100 ? -5.788 0.209 8.763 1.00 91.81 100 SER A C 1
ATOM 815 O O . SER A 1 100 ? -6.325 0.313 9.862 1.00 91.81 100 SER A O 1
ATOM 817 N N . MET A 1 101 ? -6.463 -0.206 7.684 1.00 91.88 101 MET A N 1
ATOM 818 C CA . MET A 1 101 ? -7.854 -0.666 7.761 1.00 91.88 101 MET A CA 1
ATOM 819 C C . MET A 1 101 ? -7.990 -2.025 8.462 1.00 91.88 101 MET A C 1
ATOM 821 O O . MET A 1 101 ? -8.937 -2.209 9.226 1.00 91.88 101 MET A O 1
ATOM 825 N N . ASN A 1 102 ? -7.057 -2.961 8.254 1.00 95.62 102 ASN A N 1
ATOM 826 C CA . ASN A 1 102 ? -7.033 -4.219 9.012 1.00 95.62 102 ASN A CA 1
ATOM 827 C C . ASN A 1 102 ? -6.843 -3.954 10.514 1.00 95.62 102 ASN A C 1
ATOM 829 O O . ASN A 1 102 ? -7.606 -4.465 11.332 1.00 95.62 102 ASN A O 1
ATOM 833 N N . GLU 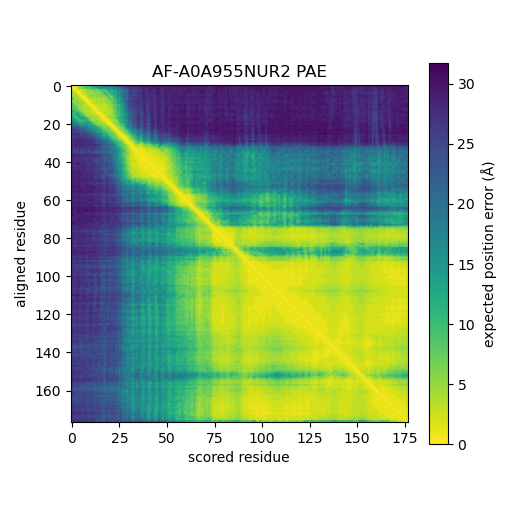A 1 103 ? -5.894 -3.090 10.876 1.00 93.62 103 GLU A N 1
ATOM 834 C CA . GLU A 1 103 ? -5.638 -2.701 12.270 1.00 93.62 103 GLU A CA 1
ATOM 835 C C . GLU A 1 103 ? -6.824 -1.957 12.898 1.00 93.62 103 GLU A C 1
ATOM 837 O O . GLU A 1 103 ? -7.211 -2.223 14.038 1.00 93.62 103 GLU A O 1
ATOM 842 N N . ALA A 1 104 ? -7.467 -1.060 12.145 1.00 87.38 104 ALA A N 1
ATOM 843 C CA . ALA A 1 104 ? -8.665 -0.370 12.608 1.00 87.38 104 ALA A CA 1
ATOM 844 C C . ALA A 1 104 ? -9.813 -1.356 12.875 1.00 87.38 104 ALA A C 1
ATOM 846 O O . ALA A 1 104 ? -10.502 -1.237 13.891 1.00 87.38 104 ALA A O 1
ATOM 847 N N . TYR A 1 105 ? -9.986 -2.371 12.022 1.00 91.75 105 TYR A N 1
ATOM 848 C CA . TYR A 1 105 ? -10.937 -3.448 12.284 1.00 91.75 105 TYR A CA 1
ATOM 849 C C . TYR A 1 105 ? -10.562 -4.253 13.532 1.00 91.75 105 TYR A C 1
ATOM 851 O O . TYR A 1 105 ? -11.427 -4.487 14.371 1.00 91.75 105 TYR A O 1
ATOM 859 N N . HIS A 1 106 ? -9.293 -4.625 13.714 1.00 91.00 106 HIS A N 1
ATOM 860 C CA . HIS A 1 106 ? -8.845 -5.318 14.925 1.00 91.00 106 HIS A CA 1
ATOM 861 C C . HIS A 1 106 ? -9.159 -4.541 16.207 1.00 91.00 106 HIS A C 1
ATOM 863 O O . HIS A 1 106 ? -9.599 -5.131 17.194 1.00 91.00 106 HIS A O 1
ATOM 869 N N . ALA A 1 107 ? -8.950 -3.224 16.192 1.00 87.31 107 ALA A N 1
ATOM 870 C CA . ALA A 1 107 ? -9.163 -2.372 17.354 1.00 87.31 107 ALA A CA 1
ATOM 871 C C . ALA A 1 107 ? -10.648 -2.120 17.664 1.00 87.31 107 ALA A C 1
ATOM 873 O O . ALA A 1 107 ? -11.012 -1.959 18.828 1.00 87.31 107 ALA A O 1
ATOM 874 N N . THR A 1 108 ? -11.501 -2.056 16.638 1.00 85.00 108 THR A N 1
ATOM 875 C CA . THR A 1 108 ? -12.891 -1.576 16.777 1.00 85.00 108 THR A CA 1
ATOM 876 C C . THR A 1 108 ? -13.955 -2.649 16.565 1.00 85.00 108 THR A C 1
ATOM 878 O O . THR A 1 108 ? -15.065 -2.519 17.076 1.00 85.00 108 THR A O 1
ATOM 881 N N . GLY A 1 109 ? -13.649 -3.692 15.794 1.00 88.38 109 GLY A N 1
ATOM 882 C CA . GLY A 1 109 ? -14.621 -4.652 15.275 1.00 88.38 109 GLY A CA 1
ATOM 883 C C . GLY A 1 109 ? -15.595 -4.075 14.238 1.00 88.38 109 GLY A C 1
ATOM 884 O O . GLY A 1 109 ? -16.569 -4.749 13.902 1.00 88.38 109 GLY A O 1
ATOM 885 N N . ASP A 1 110 ? -15.388 -2.850 13.733 1.00 86.88 110 ASP A N 1
ATOM 886 C CA . ASP A 1 110 ? -16.327 -2.214 12.800 1.00 86.88 110 ASP A CA 1
ATOM 887 C C . ASP A 1 110 ? -16.138 -2.736 11.358 1.00 86.88 110 ASP A C 1
ATOM 889 O O . ASP A 1 110 ? -15.115 -2.456 10.720 1.00 86.88 110 ASP A O 1
ATOM 893 N N . PRO A 1 111 ? -17.132 -3.439 10.772 1.00 89.69 111 PRO A N 1
ATOM 894 C CA . PRO A 1 111 ? -17.032 -3.978 9.416 1.00 89.69 111 PRO A CA 1
ATOM 895 C C . PRO A 1 111 ? -16.929 -2.905 8.322 1.00 89.69 111 PRO A C 1
ATOM 897 O O . PRO A 1 111 ? -16.727 -3.247 7.155 1.00 89.69 111 PRO A O 1
ATOM 900 N N . TYR A 1 112 ? -17.097 -1.619 8.640 1.00 87.88 112 TYR A N 1
ATOM 901 C CA . TYR A 1 112 ? -16.772 -0.533 7.722 1.00 87.88 112 TYR A CA 1
ATOM 902 C C . TYR A 1 112 ? -15.348 -0.633 7.177 1.00 87.88 112 TYR A C 1
ATOM 904 O O . TYR A 1 112 ? -15.173 -0.576 5.958 1.00 87.88 112 TYR A O 1
ATOM 912 N N . TYR A 1 113 ? -14.358 -0.845 8.046 1.00 88.12 113 TYR A N 1
ATOM 913 C CA . TYR A 1 113 ? -12.959 -0.882 7.628 1.00 88.12 113 TYR A CA 1
ATOM 914 C C . TYR A 1 113 ? -12.687 -2.044 6.673 1.00 88.12 113 TYR A C 1
ATOM 916 O O . TYR A 1 113 ? -11.977 -1.877 5.686 1.00 88.12 113 TYR A O 1
ATOM 924 N N . LEU A 1 114 ? -13.343 -3.192 6.874 1.00 94.12 114 LEU A N 1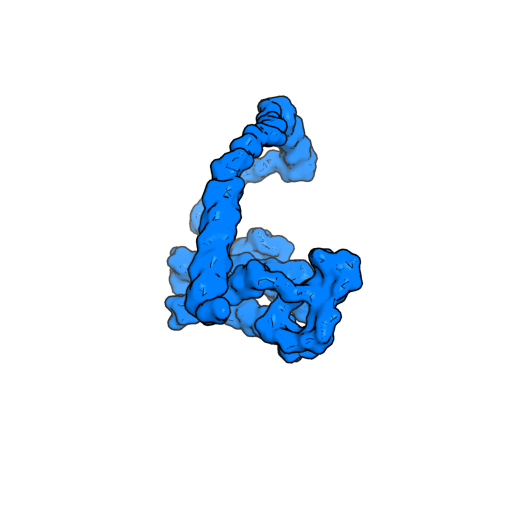
ATOM 925 C CA . LEU A 1 114 ? -13.260 -4.311 5.935 1.00 94.12 114 LEU A CA 1
ATOM 926 C C . LEU A 1 114 ? -13.902 -3.983 4.575 1.00 94.12 114 LEU A C 1
ATOM 928 O O . LEU A 1 114 ? -13.372 -4.368 3.532 1.00 94.12 114 LEU A O 1
ATOM 932 N N . ARG A 1 115 ? -15.024 -3.249 4.546 1.00 93.62 115 ARG A N 1
ATOM 933 C CA . ARG A 1 115 ? -15.656 -2.829 3.279 1.00 93.62 115 ARG A CA 1
ATOM 934 C C . ARG A 1 115 ? -14.772 -1.867 2.489 1.00 93.62 115 ARG A C 1
ATOM 936 O O . ARG A 1 115 ? -14.626 -2.046 1.278 1.00 93.62 115 ARG A O 1
ATOM 943 N N . GLU A 1 116 ? -14.174 -0.883 3.155 1.00 90.69 116 GLU A N 1
ATOM 944 C CA . GLU A 1 116 ? -13.256 0.050 2.497 1.00 90.69 116 GLU A CA 1
ATOM 945 C C . GLU A 1 116 ? -11.946 -0.628 2.092 1.00 90.69 116 GLU A C 1
ATOM 947 O O . GLU A 1 116 ? -11.458 -0.388 0.983 1.00 90.69 116 GLU A O 1
ATOM 952 N N . ASN A 1 117 ? -11.432 -1.559 2.902 1.00 94.38 117 ASN A N 1
ATOM 953 C CA . ASN A 1 117 ? -10.237 -2.307 2.533 1.00 94.38 117 ASN A CA 1
ATOM 954 C C . ASN A 1 117 ? -10.498 -3.167 1.295 1.00 94.38 117 ASN A C 1
ATOM 956 O O . ASN A 1 117 ? -9.738 -3.122 0.334 1.00 94.38 117 ASN A O 1
ATOM 960 N N . LEU A 1 118 ? -11.644 -3.851 1.228 1.00 96.19 118 LEU A N 1
ATOM 961 C CA . LEU A 1 118 ? -12.039 -4.599 0.034 1.00 96.19 118 LEU A CA 1
ATOM 962 C C . LEU A 1 118 ? -12.097 -3.710 -1.220 1.00 96.19 118 LEU A C 1
ATOM 964 O O . LEU A 1 118 ? -11.726 -4.152 -2.311 1.00 96.19 118 LEU A O 1
ATOM 968 N N . ARG A 1 119 ? -12.550 -2.458 -1.086 1.00 93.56 119 ARG A N 1
ATOM 969 C CA . ARG A 1 119 ? -12.545 -1.482 -2.185 1.00 93.56 119 ARG A CA 1
ATOM 970 C C . ARG A 1 119 ? -11.119 -1.131 -2.616 1.00 93.56 119 ARG A C 1
ATOM 972 O O . ARG A 1 119 ? -10.851 -1.107 -3.818 1.00 93.56 119 ARG A O 1
ATOM 979 N N . CYS A 1 120 ? -10.214 -0.914 -1.663 1.00 93.31 120 CYS A N 1
ATOM 980 C CA . CYS A 1 120 ? -8.795 -0.672 -1.923 1.00 93.31 120 CYS A CA 1
ATOM 981 C C . CYS A 1 120 ? -8.128 -1.877 -2.609 1.00 93.31 120 CYS A C 1
ATOM 983 O O . CYS A 1 120 ? -7.557 -1.729 -3.688 1.00 93.31 120 CYS A O 1
ATOM 985 N N . ILE A 1 121 ? -8.296 -3.083 -2.056 1.00 96.31 121 ILE A N 1
ATOM 986 C CA . ILE A 1 121 ? -7.748 -4.341 -2.582 1.00 96.31 121 ILE A CA 1
ATOM 987 C C . ILE A 1 121 ? -8.164 -4.548 -4.038 1.00 96.31 121 ILE A C 1
ATOM 989 O O . ILE A 1 121 ? -7.320 -4.829 -4.886 1.00 96.31 121 ILE A O 1
ATOM 993 N N . ARG A 1 122 ? -9.451 -4.367 -4.358 1.00 96.25 122 ARG A N 1
ATOM 994 C CA . ARG A 1 122 ? -9.946 -4.476 -5.740 1.00 96.25 122 ARG A CA 1
ATOM 995 C C . ARG A 1 122 ? -9.243 -3.492 -6.670 1.00 96.25 122 ARG A C 1
ATOM 997 O O . ARG A 1 122 ? -8.735 -3.905 -7.705 1.00 96.25 122 ARG A O 1
ATOM 1004 N N . ALA A 1 123 ? -9.134 -2.228 -6.267 1.00 94.19 123 ALA A N 1
ATOM 1005 C CA . ALA A 1 123 ? -8.449 -1.221 -7.068 1.00 94.19 123 ALA A CA 1
ATOM 1006 C C . ALA A 1 123 ? -6.961 -1.555 -7.289 1.00 94.19 123 ALA A C 1
ATOM 1008 O O . ALA A 1 123 ? -6.435 -1.343 -8.381 1.00 94.19 123 ALA A O 1
ATOM 1009 N N . VAL A 1 124 ? -6.277 -2.091 -6.274 1.00 95.06 124 VAL A N 1
ATOM 1010 C CA . VAL A 1 124 ? -4.872 -2.509 -6.381 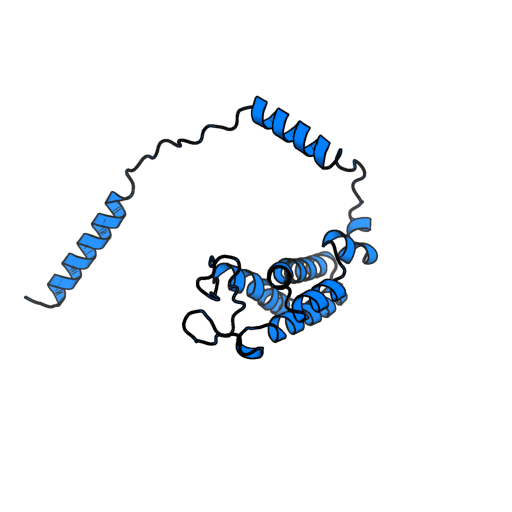1.00 95.06 124 VAL A CA 1
ATOM 1011 C C . VAL A 1 124 ? -4.722 -3.725 -7.299 1.00 95.06 124 VAL A C 1
ATOM 1013 O O . VAL A 1 124 ? -3.799 -3.760 -8.117 1.00 95.06 124 VAL A O 1
ATOM 1016 N N . LEU A 1 125 ? -5.628 -4.704 -7.213 1.00 95.81 125 LEU A N 1
ATOM 1017 C CA . LEU A 1 125 ? -5.644 -5.866 -8.105 1.00 95.81 125 LEU A CA 1
ATOM 1018 C C . LEU A 1 125 ? -5.891 -5.458 -9.562 1.00 95.81 125 LEU A C 1
ATOM 1020 O O . LEU A 1 125 ? -5.184 -5.947 -10.442 1.00 95.81 125 LEU A O 1
ATOM 1024 N N . ASP A 1 126 ? -6.798 -4.512 -9.811 1.00 94.19 126 ASP A N 1
ATOM 1025 C CA . ASP A 1 126 ? -7.040 -3.947 -11.146 1.00 94.19 126 ASP A CA 1
ATOM 1026 C C . ASP A 1 126 ? -5.817 -3.179 -11.684 1.00 94.19 126 ASP A C 1
ATOM 1028 O O . ASP A 1 126 ? -5.616 -3.063 -12.895 1.00 94.19 126 ASP A O 1
ATOM 1032 N N . TYR A 1 127 ? -4.962 -2.662 -10.794 1.00 93.19 127 TYR A N 1
ATOM 1033 C CA . TYR A 1 127 ? -3.737 -1.955 -11.170 1.00 93.19 127 TYR A CA 1
ATOM 1034 C C . TYR A 1 127 ? -2.536 -2.881 -11.452 1.00 93.19 127 TYR A C 1
ATOM 1036 O O . TYR A 1 127 ? -1.475 -2.397 -11.868 1.00 93.19 127 TYR A O 1
ATOM 1044 N N . ARG A 1 128 ? -2.675 -4.196 -11.253 1.00 93.50 128 ARG A N 1
ATOM 1045 C CA . ARG A 1 128 ? -1.593 -5.174 -11.442 1.00 93.50 128 ARG A CA 1
ATOM 1046 C C . ARG A 1 128 ? -1.123 -5.219 -12.903 1.00 93.50 128 ARG A C 1
ATOM 1048 O O . ARG A 1 128 ? -1.897 -5.002 -13.837 1.00 93.50 128 ARG A O 1
ATOM 1055 N N . ASP A 1 129 ? 0.167 -5.465 -13.111 1.00 93.56 129 ASP A N 1
ATOM 1056 C CA . ASP A 1 129 ? 0.817 -5.309 -14.418 1.00 93.56 129 ASP A CA 1
ATOM 1057 C C . ASP A 1 129 ? 0.215 -6.225 -15.500 1.00 93.56 129 ASP A C 1
ATOM 1059 O O . ASP A 1 129 ? 0.042 -5.791 -16.638 1.00 93.56 129 ASP A O 1
ATOM 1063 N N . ASP A 1 130 ? -0.187 -7.448 -15.148 1.00 95.81 130 ASP A N 1
ATOM 1064 C CA . ASP A 1 130 ? -0.904 -8.379 -16.030 1.00 95.81 130 ASP A CA 1
ATOM 1065 C C . ASP A 1 130 ? -2.304 -7.894 -16.420 1.00 95.81 130 ASP A C 1
ATOM 1067 O O . ASP A 1 130 ? -2.721 -8.111 -17.554 1.00 95.81 130 ASP A O 1
ATOM 1071 N N . GLN A 1 131 ? -3.007 -7.195 -15.526 1.00 95.75 131 GLN A N 1
ATOM 1072 C CA . GLN A 1 131 ? -4.335 -6.638 -15.808 1.00 95.75 131 GLN A CA 1
ATOM 1073 C C . GLN A 1 131 ? -4.268 -5.445 -16.767 1.00 95.75 131 GLN A C 1
ATOM 1075 O O . GLN A 1 131 ? -5.203 -5.183 -17.520 1.00 95.75 131 GLN A O 1
ATOM 1080 N N . ARG A 1 132 ? -3.138 -4.733 -16.775 1.00 92.62 132 ARG A N 1
ATOM 1081 C CA . ARG A 1 132 ? -2.930 -3.521 -17.583 1.00 92.62 132 ARG A CA 1
ATOM 1082 C C . ARG A 1 132 ? -2.045 -3.728 -18.806 1.00 92.62 132 ARG A C 1
ATOM 1084 O O . ARG A 1 132 ? -1.808 -2.776 -19.547 1.00 92.62 132 ARG A O 1
ATOM 1091 N N . GLY A 1 133 ? -1.526 -4.939 -19.005 1.00 94.12 133 GLY A N 1
ATOM 1092 C CA . GLY A 1 133 ? -0.578 -5.242 -20.076 1.00 94.12 133 GLY A CA 1
ATOM 1093 C C . GLY A 1 133 ? 0.763 -4.511 -19.933 1.00 94.12 133 GLY A C 1
ATOM 1094 O O . GLY A 1 133 ? 1.424 -4.234 -20.932 1.00 94.12 133 GLY A O 1
ATOM 1095 N N . ALA A 1 134 ? 1.164 -4.157 -18.710 1.00 92.00 134 ALA A N 1
ATOM 1096 C CA . ALA A 1 134 ? 2.416 -3.456 -18.461 1.00 92.00 134 ALA A CA 1
ATOM 1097 C C . ALA A 1 134 ? 3.601 -4.430 -18.538 1.00 92.00 134 ALA A C 1
ATOM 1099 O O . ALA A 1 134 ? 3.704 -5.381 -17.765 1.00 92.00 134 ALA A O 1
ATOM 1100 N N . THR A 1 135 ? 4.524 -4.175 -19.465 1.00 95.44 135 THR A N 1
ATOM 1101 C CA . THR A 1 135 ? 5.710 -5.013 -19.670 1.00 95.44 135 THR A CA 1
ATOM 1102 C C . THR A 1 135 ? 6.872 -4.586 -18.778 1.00 95.44 135 THR A C 1
ATOM 1104 O O . THR A 1 135 ? 7.153 -3.394 -18.616 1.00 95.44 135 THR A O 1
ATOM 1107 N N . LEU A 1 136 ? 7.603 -5.566 -18.257 1.00 94.62 136 LEU A N 1
ATOM 1108 C CA . LEU A 1 136 ? 8.893 -5.383 -17.599 1.00 94.62 136 LEU A CA 1
ATOM 1109 C C . LEU A 1 136 ? 10.007 -5.112 -18.629 1.00 94.62 136 LEU A C 1
ATOM 1111 O O . LEU A 1 136 ? 9.812 -5.239 -19.837 1.00 94.62 136 LEU A O 1
ATOM 1115 N N . TYR A 1 137 ? 11.202 -4.764 -18.149 1.00 94.81 137 TYR A N 1
ATOM 1116 C CA . TYR A 1 137 ? 12.377 -4.417 -18.961 1.00 94.81 137 TYR A CA 1
ATOM 1117 C C . TYR A 1 137 ? 12.796 -5.508 -19.963 1.00 94.81 137 TYR A C 1
ATOM 1119 O O . TYR A 1 137 ? 13.453 -5.216 -20.956 1.00 94.81 137 TYR A O 1
ATOM 1127 N N . ASN A 1 138 ? 12.430 -6.763 -19.703 1.00 95.00 138 ASN A N 1
ATOM 1128 C CA . ASN A 1 138 ? 12.707 -7.919 -20.554 1.00 95.00 138 ASN A CA 1
ATOM 1129 C C . ASN A 1 138 ? 11.530 -8.283 -21.483 1.00 95.00 138 ASN A C 1
ATOM 1131 O O . ASN A 1 138 ? 11.538 -9.358 -22.076 1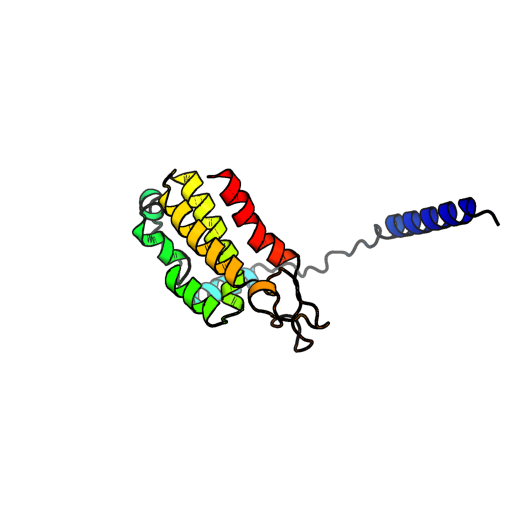.00 95.00 138 ASN A O 1
ATOM 1135 N N . GLY A 1 139 ? 10.500 -7.437 -21.566 1.00 95.88 139 GLY A N 1
ATOM 1136 C CA . GLY A 1 139 ? 9.287 -7.682 -22.347 1.00 95.88 139 GLY A CA 1
ATOM 1137 C C . GLY A 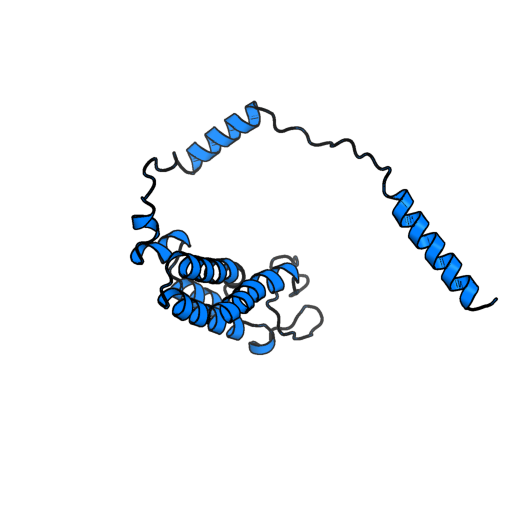1 139 ? 8.292 -8.652 -21.703 1.00 95.88 139 GLY A C 1
ATOM 1138 O O . GLY A 1 139 ? 7.215 -8.857 -22.257 1.00 95.88 139 GLY A O 1
ATOM 1139 N N . ALA A 1 140 ? 8.605 -9.237 -20.543 1.00 96.25 140 ALA A N 1
ATOM 1140 C CA . ALA A 1 140 ? 7.678 -10.118 -19.843 1.00 96.25 140 ALA A CA 1
ATOM 1141 C C . ALA A 1 140 ? 6.535 -9.326 -19.194 1.00 96.25 140 ALA A C 1
ATOM 1143 O O . ALA A 1 140 ? 6.723 -8.195 -18.742 1.00 96.25 140 ALA A O 1
ATOM 1144 N N . ILE A 1 141 ? 5.370 -9.958 -19.086 1.00 95.56 141 ILE A N 1
ATOM 1145 C CA . ILE A 1 141 ? 4.245 -9.496 -18.269 1.00 95.56 141 ILE A CA 1
ATOM 1146 C C . ILE A 1 141 ? 4.113 -10.477 -17.106 1.00 95.56 141 ILE A C 1
ATOM 1148 O O . ILE A 1 141 ? 4.147 -11.691 -17.309 1.00 95.56 141 ILE A O 1
ATOM 1152 N N . ALA A 1 142 ? 3.993 -9.956 -15.889 1.00 93.06 142 ALA A N 1
ATOM 1153 C CA . ALA A 1 142 ? 3.873 -10.754 -14.676 1.00 93.06 142 ALA A CA 1
ATOM 1154 C C . ALA A 1 142 ? 2.771 -10.179 -13.772 1.00 93.06 142 ALA A C 1
ATOM 1156 O O . ALA A 1 142 ? 2.513 -8.976 -13.835 1.00 93.06 142 ALA A O 1
ATOM 1157 N N . PRO A 1 143 ? 2.138 -10.998 -12.913 1.00 93.75 143 PRO A N 1
ATOM 1158 C CA . PRO A 1 143 ? 1.122 -10.539 -11.970 1.00 93.75 143 PRO A CA 1
ATOM 1159 C C . PRO A 1 143 ? 1.768 -9.828 -10.773 1.00 93.75 143 PRO A C 1
ATOM 1161 O O . PRO A 1 143 ? 1.775 -10.328 -9.652 1.00 93.75 143 PRO A O 1
ATOM 1164 N N . VAL A 1 144 ? 2.364 -8.667 -11.030 1.00 93.00 144 VAL A N 1
ATOM 1165 C CA . VAL A 1 144 ? 3.149 -7.873 -10.074 1.00 93.00 144 VAL A CA 1
ATOM 1166 C C . VAL A 1 144 ? 2.793 -6.392 -10.180 1.00 93.00 144 VAL A C 1
ATOM 1168 O O . VAL A 1 144 ? 2.053 -5.984 -11.070 1.00 93.00 144 VAL A O 1
ATOM 1171 N N . TRP A 1 145 ? 3.362 -5.571 -9.299 1.00 92.62 145 TRP A N 1
ATOM 1172 C CA . TRP A 1 145 ? 3.239 -4.114 -9.346 1.00 92.62 145 TRP A CA 1
ATOM 1173 C C . TRP A 1 145 ? 4.598 -3.467 -9.603 1.00 92.62 145 TRP A C 1
ATOM 1175 O O . TRP A 1 145 ? 5.260 -2.971 -8.687 1.00 92.62 145 TRP A O 1
ATOM 1185 N N . GLY A 1 146 ? 5.059 -3.531 -10.854 1.00 91.19 146 GLY A N 1
ATOM 1186 C CA . GLY A 1 146 ? 6.365 -3.014 -11.237 1.00 91.19 146 GLY A CA 1
ATOM 1187 C C . GLY A 1 146 ? 6.472 -1.486 -11.172 1.00 91.19 146 GLY A C 1
ATOM 1188 O O . GLY A 1 146 ? 5.488 -0.751 -11.054 1.00 91.19 146 GLY A O 1
ATOM 1189 N N . THR A 1 147 ? 7.690 -0.979 -11.326 1.00 89.25 147 THR A N 1
ATOM 1190 C CA . THR A 1 147 ? 7.964 0.443 -11.561 1.00 89.25 147 THR A CA 1
ATOM 1191 C C . THR A 1 147 ? 9.264 0.620 -12.333 1.00 89.25 147 THR A C 1
ATOM 1193 O O . THR A 1 147 ? 10.120 -0.256 -12.328 1.00 89.25 147 THR A O 1
ATOM 1196 N N . ASP A 1 148 ? 9.462 1.782 -12.935 1.00 89.62 148 ASP A N 1
ATOM 1197 C CA . ASP A 1 148 ? 10.757 2.243 -13.449 1.00 89.62 148 ASP A CA 1
ATOM 1198 C C . ASP A 1 148 ? 11.396 3.350 -12.584 1.00 89.62 148 ASP A C 1
ATOM 1200 O O . ASP A 1 148 ? 12.542 3.717 -12.843 1.00 89.62 148 ASP A O 1
ATOM 1204 N N . ILE A 1 149 ? 10.714 3.838 -11.534 1.00 86.88 149 ILE A N 1
ATOM 1205 C CA . ILE A 1 149 ? 11.168 4.958 -10.682 1.00 86.88 149 ILE A CA 1
ATOM 1206 C C . ILE A 1 149 ? 12.573 4.714 -10.112 1.00 86.88 149 ILE A C 1
ATOM 1208 O O . ILE A 1 149 ? 13.416 5.604 -10.142 1.00 86.88 149 ILE A O 1
ATOM 1212 N N . TYR A 1 150 ? 12.857 3.497 -9.644 1.00 84.06 150 TYR A N 1
ATOM 1213 C CA . TYR A 1 150 ? 14.171 3.140 -9.089 1.00 84.06 150 TYR A CA 1
ATOM 1214 C C . TYR A 1 150 ? 15.129 2.529 -10.120 1.00 84.06 150 TYR A C 1
ATOM 1216 O O . TYR A 1 150 ? 16.183 2.010 -9.763 1.00 84.06 150 TYR A O 1
ATOM 1224 N N . SER A 1 151 ? 14.754 2.514 -11.399 1.00 85.31 151 SER A N 1
ATOM 1225 C CA . SER A 1 151 ? 15.506 1.815 -12.447 1.00 85.31 151 SER A CA 1
ATOM 1226 C C . SER A 1 151 ? 16.369 2.745 -13.299 1.00 85.31 151 SER A C 1
ATOM 1228 O O . SER A 1 151 ? 17.005 2.269 -14.238 1.00 85.31 151 SER A O 1
ATOM 1230 N N . GLY A 1 152 ? 16.406 4.052 -13.007 1.00 83.62 152 GLY A N 1
ATOM 1231 C CA . GLY A 1 152 ? 17.284 5.013 -13.691 1.00 83.62 152 GLY A CA 1
ATOM 1232 C C . GLY A 1 152 ? 17.121 5.021 -15.216 1.00 83.62 152 GLY A C 1
ATOM 1233 O O . GLY A 1 152 ? 18.103 5.147 -15.937 1.00 83.62 152 GLY A O 1
ATOM 1234 N N . GLY A 1 153 ? 15.902 4.789 -15.716 1.00 83.62 153 GLY A N 1
ATOM 1235 C CA . GLY A 1 153 ? 15.618 4.717 -17.154 1.00 83.62 153 GLY A CA 1
ATOM 1236 C C . GLY A 1 153 ? 15.933 3.375 -17.831 1.00 83.62 153 GLY A C 1
ATOM 1237 O O . GLY A 1 153 ? 15.661 3.226 -19.015 1.00 83.62 153 GLY A O 1
ATOM 1238 N N . THR A 1 154 ? 16.423 2.361 -17.108 1.00 88.56 154 THR A N 1
ATOM 1239 C CA . THR A 1 154 ? 16.712 1.016 -17.667 1.00 88.56 154 THR A CA 1
ATOM 1240 C C . THR A 1 154 ? 15.469 0.137 -17.888 1.00 88.56 154 THR A C 1
ATOM 1242 O O . THR A 1 154 ? 15.584 -1.066 -18.115 1.00 88.56 154 THR A O 1
ATOM 1245 N N . GLY A 1 155 ? 14.277 0.731 -17.826 1.00 89.50 155 GLY A N 1
ATOM 1246 C CA . GLY A 1 155 ? 12.994 0.054 -17.997 1.00 89.50 155 GLY A CA 1
ATOM 1247 C C . GLY A 1 155 ? 12.314 -0.339 -16.684 1.00 89.50 155 GLY A C 1
ATOM 1248 O O . GLY A 1 155 ? 12.866 -0.194 -15.595 1.00 89.50 155 GLY A O 1
ATOM 1249 N N . ARG A 1 156 ? 11.074 -0.823 -16.802 1.00 91.44 156 ARG A N 1
ATOM 1250 C CA . ARG A 1 156 ? 10.222 -1.216 -15.672 1.00 91.44 156 ARG A CA 1
ATOM 1251 C C . ARG A 1 156 ? 10.728 -2.510 -15.034 1.00 91.44 156 ARG A C 1
ATOM 1253 O O . ARG A 1 156 ? 10.916 -3.514 -15.715 1.00 91.44 156 ARG A O 1
ATOM 1260 N N . ARG A 1 157 ? 10.907 -2.517 -13.718 1.00 93.06 157 ARG A N 1
ATOM 1261 C CA . ARG A 1 157 ? 11.319 -3.680 -12.930 1.00 93.06 157 ARG A CA 1
ATOM 1262 C C . ARG A 1 157 ? 10.272 -4.028 -11.887 1.00 93.06 157 ARG A C 1
ATOM 1264 O O . ARG A 1 157 ? 9.486 -3.188 -11.457 1.00 93.06 157 ARG A O 1
ATOM 1271 N N . TYR A 1 158 ? 10.297 -5.283 -11.472 1.00 91.06 158 TYR A N 1
ATOM 1272 C CA . TYR A 1 158 ? 9.565 -5.765 -10.313 1.00 91.06 158 TYR A CA 1
ATOM 1273 C C . TYR A 1 158 ? 10.475 -5.730 -9.083 1.00 91.06 158 TYR A C 1
ATOM 1275 O O . TYR A 1 158 ? 11.662 -6.048 -9.172 1.00 91.06 158 TYR A O 1
ATOM 1283 N N . TYR A 1 159 ? 9.896 -5.361 -7.942 1.00 90.69 159 TYR A N 1
ATOM 1284 C CA . TYR A 1 159 ? 10.560 -5.346 -6.645 1.00 90.69 159 TYR A CA 1
ATOM 1285 C C . TYR A 1 159 ? 9.801 -6.290 -5.711 1.00 90.69 159 TYR A C 1
ATOM 1287 O O . TYR A 1 159 ? 8.657 -6.017 -5.338 1.00 90.69 159 TYR A O 1
ATOM 1295 N N . SER A 1 160 ? 10.440 -7.404 -5.346 1.00 90.50 160 SER A N 1
ATOM 1296 C CA . SER A 1 160 ? 9.834 -8.460 -4.523 1.00 90.50 160 SER A CA 1
ATOM 1297 C C . SER A 1 160 ? 9.359 -7.954 -3.171 1.00 90.50 160 SER A C 1
ATOM 1299 O O . SER A 1 160 ? 8.240 -8.265 -2.777 1.00 90.50 160 SER A O 1
ATOM 1301 N N . GLY A 1 161 ? 10.159 -7.109 -2.514 1.00 89.19 161 GLY A N 1
ATOM 1302 C CA . GLY A 1 161 ? 9.790 -6.486 -1.242 1.00 89.19 161 GLY A CA 1
ATOM 1303 C C . GLY A 1 161 ? 8.465 -5.727 -1.329 1.00 89.19 161 GLY A C 1
ATOM 1304 O O . GLY A 1 161 ? 7.556 -6.007 -0.560 1.00 89.19 161 GLY A O 1
ATOM 1305 N N . HIS A 1 162 ? 8.306 -4.862 -2.335 1.00 87.50 162 HIS A N 1
ATOM 1306 C CA . HIS A 1 162 ? 7.069 -4.092 -2.520 1.00 87.50 162 HIS A CA 1
ATOM 1307 C C . HIS A 1 162 ? 5.873 -4.983 -2.860 1.00 87.50 162 HIS A C 1
ATOM 1309 O O . HIS A 1 162 ? 4.776 -4.761 -2.363 1.00 87.50 162 HIS A O 1
ATOM 1315 N N . SER A 1 163 ? 6.069 -6.023 -3.676 1.00 89.88 163 SER A N 1
ATOM 1316 C CA . SER A 1 163 ? 4.971 -6.956 -3.968 1.00 89.88 163 SER A CA 1
ATOM 1317 C C . SER A 1 163 ? 4.554 -7.737 -2.721 1.00 89.88 163 SER A C 1
ATOM 1319 O O . SER A 1 163 ? 3.365 -7.973 -2.527 1.00 89.88 163 SER A O 1
ATOM 1321 N N . GLY A 1 164 ? 5.506 -8.084 -1.850 1.00 92.62 164 GLY A N 1
ATOM 1322 C CA . GLY A 1 164 ? 5.229 -8.652 -0.533 1.00 92.62 164 GLY A CA 1
ATOM 1323 C C . GLY A 1 164 ? 4.436 -7.694 0.356 1.00 92.62 164 GLY A C 1
ATOM 1324 O O . GLY A 1 164 ? 3.407 -8.095 0.886 1.00 92.62 164 GLY A O 1
ATOM 1325 N N . MET A 1 165 ? 4.856 -6.428 0.447 1.00 94.00 165 MET A N 1
ATOM 1326 C CA . MET A 1 165 ? 4.170 -5.389 1.233 1.00 94.00 165 MET A CA 1
ATOM 1327 C C . MET A 1 165 ? 2.735 -5.143 0.763 1.00 94.00 165 MET A C 1
ATOM 1329 O O . MET A 1 165 ? 1.847 -4.996 1.588 1.00 94.00 165 MET A O 1
ATOM 1333 N N . VAL A 1 166 ? 2.485 -5.177 -0.548 1.00 94.06 166 VAL A N 1
ATOM 1334 C CA . VAL A 1 166 ? 1.133 -5.048 -1.111 1.00 94.06 166 VAL A CA 1
ATOM 1335 C C . VAL A 1 166 ? 0.291 -6.306 -0.872 1.00 94.06 166 VAL A C 1
ATOM 1337 O O . VAL A 1 166 ? -0.899 -6.205 -0.588 1.00 94.06 166 VAL A O 1
ATOM 1340 N N . THR A 1 167 ? 0.884 -7.498 -0.976 1.00 95.75 167 THR A N 1
ATOM 1341 C CA . THR A 1 167 ? 0.145 -8.770 -0.856 1.00 95.75 167 THR A CA 1
ATOM 1342 C C . THR A 1 167 ? -0.166 -9.129 0.597 1.00 95.75 167 THR A C 1
ATOM 1344 O O . THR A 1 167 ? -1.217 -9.701 0.872 1.00 95.75 167 THR A O 1
ATOM 1347 N N . PHE A 1 168 ? 0.723 -8.795 1.535 1.00 97.00 168 PHE A N 1
ATOM 1348 C CA . PHE A 1 168 ? 0.562 -9.083 2.960 1.00 97.00 168 PHE A CA 1
ATOM 1349 C C . PHE A 1 168 ? -0.792 -8.623 3.539 1.00 97.00 168 PHE A C 1
ATOM 1351 O O . PHE A 1 168 ? -1.528 -9.491 4.012 1.00 97.00 168 PHE A O 1
ATOM 1358 N N . PRO A 1 169 ? -1.201 -7.341 3.438 1.00 97.31 169 PRO A N 1
ATOM 1359 C CA . PRO A 1 169 ? -2.485 -6.895 3.973 1.00 97.31 169 PRO A CA 1
ATOM 1360 C C . PRO A 1 169 ? -3.690 -7.532 3.276 1.00 97.31 169 PRO A C 1
ATOM 1362 O O . PRO A 1 169 ? -4.750 -7.650 3.885 1.00 97.31 169 PRO A O 1
ATOM 1365 N N . MET A 1 170 ? -3.557 -7.962 2.015 1.00 97.69 170 MET A N 1
ATOM 1366 C CA . MET A 1 170 ? -4.625 -8.690 1.320 1.00 97.69 170 MET A CA 1
ATOM 1367 C C . MET A 1 170 ? -4.821 -10.082 1.919 1.00 97.69 170 MET A C 1
ATOM 1369 O O . MET A 1 170 ? -5.952 -10.525 2.087 1.00 97.69 170 MET A O 1
ATOM 1373 N N . LEU A 1 171 ? -3.724 -10.780 2.225 1.00 98.06 171 LEU A N 1
ATOM 1374 C CA . LEU A 1 171 ? -3.773 -12.096 2.862 1.00 98.06 171 LEU A CA 1
ATOM 1375 C C . LEU A 1 171 ? -4.280 -11.995 4.298 1.00 98.06 171 LEU A C 1
ATOM 1377 O O . LEU A 1 171 ? -5.092 -12.814 4.711 1.00 98.06 171 LEU A O 1
ATOM 1381 N N . GLU A 1 172 ? -3.835 -10.980 5.031 1.00 97.81 172 GLU A N 1
ATOM 1382 C CA . GLU A 1 172 ? -4.332 -10.685 6.371 1.00 97.81 172 GLU A CA 1
ATOM 1383 C C . GLU A 1 172 ? -5.830 -10.368 6.356 1.00 97.81 172 GLU A C 1
ATOM 1385 O O . GLU A 1 172 ? -6.576 -10.964 7.124 1.00 97.81 172 GLU A O 1
ATOM 1390 N N . PHE A 1 173 ? -6.301 -9.539 5.419 1.00 97.94 173 PHE A N 1
ATOM 1391 C CA . PHE A 1 173 ? -7.726 -9.248 5.241 1.00 97.94 173 PHE A CA 1
ATOM 1392 C C . PHE A 1 173 ? -8.569 -10.526 5.093 1.00 97.94 173 PHE A C 1
ATOM 1394 O O . PHE A 1 173 ? -9.648 -10.616 5.671 1.00 97.94 173 PHE A O 1
ATOM 1401 N N . LEU A 1 174 ? -8.071 -11.540 4.371 1.00 97.31 174 LEU A N 1
ATOM 1402 C CA . LEU A 1 174 ? -8.764 -12.827 4.215 1.00 97.31 174 LEU A CA 1
ATOM 1403 C C . LEU A 1 174 ? -8.910 -13.614 5.526 1.00 97.31 174 LEU A C 1
ATOM 1405 O O . LEU A 1 174 ? -9.771 -14.483 5.603 1.00 97.31 174 LEU A O 1
ATOM 1409 N N . LEU A 1 175 ? -8.080 -13.342 6.534 1.00 96.69 175 LEU A N 1
ATOM 1410 C CA . LEU A 1 175 ? -8.184 -13.950 7.863 1.00 96.69 175 LEU A CA 1
ATOM 1411 C C . LEU A 1 175 ? -9.171 -13.204 8.776 1.00 96.69 175 LEU A C 1
ATOM 1413 O O . LEU A 1 175 ? -9.511 -13.717 9.841 1.00 96.69 175 LEU A O 1
ATOM 1417 N N . LEU A 1 176 ? -9.613 -12.007 8.376 1.00 92.75 176 LEU A N 1
ATOM 1418 C CA . LEU A 1 176 ? -10.530 -11.151 9.137 1.00 92.75 176 LEU A CA 1
ATOM 1419 C C . LEU A 1 176 ? -11.992 -11.264 8.689 1.00 92.75 176 LEU A C 1
ATOM 1421 O O . LEU A 1 176 ? -12.871 -10.779 9.406 1.00 92.75 176 LEU A O 1
ATOM 1425 N N . VAL A 1 177 ? -12.241 -11.873 7.523 1.00 86.06 177 VAL A N 1
ATOM 1426 C CA . VAL A 1 177 ? -13.567 -12.034 6.892 1.00 86.06 177 VAL A CA 1
ATOM 1427 C C . VAL A 1 177 ? -14.170 -13.420 7.066 1.00 86.06 177 VAL A C 1
ATOM 1429 O O . VAL A 1 177 ? -13.416 -14.415 7.129 1.00 86.06 177 VAL A O 1
#

pLDDT: mean 79.25, std 16.58, range [43.19, 98.06]